Protein AF-A0A355R8K7-F1 (afdb_monomer_lite)

pLDDT: mean 94.31, std 5.72, range [49.53, 98.56]

Radius of gyration: 17.56 Å; chains: 1; bounding box: 45×36×46 Å

Structure (mmCIF, N/CA/C/O backbone):
data_AF-A0A355R8K7-F1
#
_entry.id   AF-A0A355R8K7-F1
#
loop_
_atom_site.group_PDB
_atom_site.id
_atom_site.type_symbol
_atom_site.label_atom_id
_atom_site.label_alt_id
_atom_site.label_comp_id
_atom_site.label_asym_id
_atom_site.label_entity_id
_atom_site.label_seq_id
_atom_site.pdbx_PDB_ins_code
_atom_site.Cartn_x
_atom_site.Cartn_y
_atom_site.Cartn_z
_atom_site.occupancy
_atom_site.B_iso_or_equiv
_atom_site.auth_seq_id
_atom_site.auth_comp_id
_atom_site.auth_asym_id
_atom_site.auth_atom_id
_atom_site.pdbx_PDB_model_num
ATOM 1 N N . MET A 1 1 ? -23.473 8.815 18.530 1.00 49.53 1 MET A N 1
ATOM 2 C CA . MET A 1 1 ? -22.597 9.861 17.953 1.00 49.53 1 MET A CA 1
ATOM 3 C C . MET A 1 1 ? -21.205 9.273 17.853 1.00 49.53 1 MET A C 1
ATOM 5 O O . MET A 1 1 ? -20.690 8.882 18.892 1.00 49.53 1 MET A O 1
ATOM 9 N N . ARG A 1 2 ? -20.628 9.150 16.650 1.00 66.12 2 ARG A N 1
ATOM 10 C CA . ARG A 1 2 ? -19.210 8.775 16.538 1.00 66.12 2 ARG A CA 1
ATOM 11 C C . ARG A 1 2 ? -18.378 9.900 17.158 1.00 66.12 2 ARG A C 1
ATOM 13 O O . ARG A 1 2 ? -18.618 11.068 16.851 1.00 66.12 2 ARG A O 1
ATOM 20 N N . GLN A 1 3 ? -17.501 9.550 18.090 1.00 83.56 3 GLN A N 1
ATOM 21 C CA . GLN A 1 3 ? -16.671 10.506 18.817 1.00 83.56 3 GLN A CA 1
ATOM 22 C C . GLN A 1 3 ? -15.406 10.822 18.011 1.00 83.56 3 GLN A C 1
ATOM 24 O O . GLN A 1 3 ? -14.996 10.040 17.149 1.00 83.56 3 GLN A O 1
ATOM 29 N N . ALA A 1 4 ? -14.834 11.999 18.259 1.00 91.31 4 ALA A N 1
ATOM 30 C CA . ALA A 1 4 ? -13.533 12.363 17.714 1.00 91.31 4 ALA A CA 1
ATOM 31 C C . ALA A 1 4 ? -12.432 11.546 18.400 1.00 91.31 4 ALA A C 1
ATOM 33 O O . ALA A 1 4 ? -12.562 11.194 19.575 1.00 91.31 4 ALA A O 1
ATOM 34 N N . LEU A 1 5 ? -11.347 11.278 17.680 1.00 94.06 5 LEU A N 1
ATOM 35 C CA . LEU A 1 5 ? -10.244 10.475 18.183 1.00 94.06 5 LEU A CA 1
ATOM 36 C C . LEU A 1 5 ? -9.520 11.193 19.334 1.00 94.06 5 LEU A C 1
ATOM 38 O O . LEU A 1 5 ? -9.109 12.359 19.218 1.00 94.06 5 LEU A O 1
ATOM 42 N N . ASP A 1 6 ? -9.332 10.483 20.452 1.00 95.56 6 ASP A N 1
ATOM 43 C CA . ASP A 1 6 ? -8.626 11.017 21.617 1.00 95.56 6 ASP A CA 1
ATOM 44 C C . ASP A 1 6 ? -7.227 11.528 21.237 1.00 95.56 6 ASP A C 1
ATOM 46 O O . ASP A 1 6 ? -6.569 11.024 20.326 1.00 95.56 6 ASP A O 1
ATOM 50 N N . LYS A 1 7 ? -6.743 12.558 21.937 1.00 94.75 7 LYS A N 1
ATOM 51 C CA . LYS A 1 7 ? -5.448 13.182 21.634 1.00 94.75 7 LYS A CA 1
ATOM 52 C C . LYS A 1 7 ? -4.284 12.185 21.710 1.00 94.75 7 LYS A C 1
ATOM 54 O O . LYS A 1 7 ? -3.359 12.284 20.903 1.00 94.75 7 LYS A O 1
ATOM 59 N N . LYS A 1 8 ? -4.308 11.243 22.657 1.00 96.38 8 LYS A N 1
ATOM 60 C CA . LYS A 1 8 ? -3.266 10.219 22.796 1.00 96.38 8 LYS A CA 1
ATOM 61 C C . LYS A 1 8 ? -3.296 9.252 21.613 1.00 96.38 8 LYS A C 1
ATOM 63 O O . LYS A 1 8 ? -2.243 8.968 21.046 1.00 96.38 8 LYS A O 1
ATOM 68 N N . LEU A 1 9 ? -4.490 8.817 21.210 1.00 96.94 9 LEU A N 1
ATOM 69 C CA . LEU A 1 9 ? -4.678 7.929 20.062 1.00 96.94 9 LEU A CA 1
ATOM 70 C C . LEU A 1 9 ? -4.325 8.620 18.741 1.00 96.94 9 LEU A C 1
ATOM 72 O O . LEU A 1 9 ? -3.662 8.023 17.902 1.00 96.94 9 LEU A O 1
ATOM 76 N N . ARG A 1 10 ? -4.635 9.915 18.590 1.00 96.69 10 ARG A N 1
ATOM 77 C CA . ARG A 1 10 ? -4.164 10.723 17.452 1.00 96.69 10 ARG A CA 1
ATOM 78 C C . ARG A 1 10 ? -2.645 10.748 17.356 1.00 96.69 10 ARG A C 1
ATOM 80 O O . ARG A 1 10 ? -2.109 10.566 16.269 1.00 96.69 10 ARG A O 1
ATOM 87 N N . LYS A 1 11 ? -1.939 10.913 18.483 1.00 97.12 11 LYS A N 1
ATOM 88 C CA . LYS A 1 11 ? -0.469 10.891 18.478 1.00 97.12 11 LYS A CA 1
ATOM 89 C C . LYS A 1 11 ? 0.092 9.511 18.123 1.00 97.12 11 LYS A C 1
ATOM 91 O O . LYS A 1 11 ? 1.098 9.421 17.423 1.00 97.12 11 LYS A O 1
ATOM 96 N N . GLN A 1 12 ? -0.546 8.440 18.594 1.00 98.12 12 GLN A N 1
ATOM 97 C CA . GLN A 1 12 ? -0.183 7.077 18.205 1.00 98.12 12 GLN A CA 1
ATOM 98 C C . GLN A 1 12 ? -0.399 6.854 16.705 1.00 98.12 12 GLN A C 1
ATOM 100 O O . GLN A 1 12 ? 0.495 6.332 16.038 1.00 98.12 12 GLN A O 1
ATOM 105 N N . LEU A 1 13 ? -1.545 7.283 16.176 1.00 97.75 13 LEU A N 1
ATOM 106 C CA . LEU A 1 13 ? -1.880 7.185 14.761 1.00 97.75 13 LEU A CA 1
ATOM 107 C C . LEU A 1 13 ? -0.880 7.960 13.895 1.00 97.75 13 LEU A C 1
ATOM 109 O O . LEU A 1 13 ? -0.368 7.397 12.937 1.00 97.75 13 LEU A O 1
ATOM 113 N N . GLU A 1 14 ? -0.534 9.194 14.269 1.00 98.06 14 GLU A N 1
ATOM 114 C CA . GLU A 1 14 ? 0.486 10.008 13.591 1.00 98.06 14 GLU A CA 1
ATOM 115 C C . GLU A 1 14 ? 1.819 9.261 13.473 1.00 98.06 14 GLU A C 1
ATOM 117 O O . GLU A 1 14 ? 2.312 9.031 12.370 1.00 98.06 14 GLU A O 1
ATOM 122 N N . ASN A 1 15 ? 2.369 8.812 14.605 1.00 98.00 15 ASN A N 1
ATOM 123 C CA . ASN A 1 15 ? 3.642 8.093 14.624 1.00 98.00 15 ASN A CA 1
ATOM 124 C C . ASN A 1 15 ? 3.579 6.793 13.801 1.00 98.00 15 ASN A C 1
ATOM 126 O O . ASN A 1 15 ? 4.556 6.414 13.158 1.00 98.00 15 ASN A O 1
ATOM 130 N N . THR A 1 16 ? 2.433 6.107 13.832 1.00 98.31 16 THR A N 1
ATOM 131 C CA . THR A 1 16 ? 2.216 4.854 13.098 1.00 98.31 16 THR A CA 1
ATOM 132 C C . THR A 1 16 ? 2.173 5.097 11.594 1.00 98.31 16 THR A C 1
ATOM 134 O O . THR A 1 16 ? 2.841 4.383 10.855 1.00 98.31 16 THR A O 1
ATOM 137 N N . VAL A 1 17 ? 1.437 6.115 11.138 1.00 98.06 17 VAL A N 1
ATOM 138 C CA . VAL A 1 17 ? 1.302 6.453 9.713 1.00 98.06 17 VAL A CA 1
ATOM 139 C C . VAL A 1 17 ? 2.633 6.925 9.128 1.00 98.06 17 VAL A C 1
ATOM 141 O O . VAL A 1 17 ? 3.001 6.467 8.050 1.00 98.06 17 VAL A O 1
ATOM 144 N N . ILE A 1 18 ? 3.385 7.767 9.846 1.00 98.06 18 ILE A N 1
ATOM 145 C CA . ILE A 1 18 ? 4.717 8.217 9.405 1.00 98.06 18 ILE A CA 1
ATOM 146 C C . ILE A 1 18 ? 5.652 7.015 9.237 1.00 98.06 18 ILE A C 1
ATOM 148 O O . ILE A 1 18 ? 6.256 6.834 8.182 1.00 98.06 18 ILE A O 1
ATOM 152 N N . LYS A 1 19 ? 5.713 6.135 10.243 1.00 98.25 19 LYS A N 1
ATOM 153 C CA . LYS A 1 19 ? 6.558 4.939 10.181 1.00 98.25 19 LYS A CA 1
ATOM 154 C C . LYS A 1 19 ? 6.120 3.965 9.082 1.00 98.25 19 LYS A C 1
ATOM 156 O O . LYS A 1 19 ? 6.957 3.373 8.408 1.00 98.25 19 LYS A O 1
ATOM 161 N N . ALA A 1 20 ? 4.814 3.793 8.895 1.00 98.19 20 ALA A N 1
ATOM 162 C CA . ALA A 1 20 ? 4.277 2.955 7.834 1.00 98.19 20 ALA A CA 1
ATOM 163 C C . ALA A 1 20 ? 4.638 3.487 6.446 1.00 98.19 20 ALA A C 1
ATOM 165 O O . ALA A 1 20 ? 4.971 2.696 5.568 1.00 98.19 20 ALA A O 1
ATOM 166 N N . ARG A 1 21 ? 4.621 4.813 6.257 1.00 98.31 21 ARG A N 1
ATOM 167 C CA . ARG A 1 21 ? 5.051 5.448 5.010 1.00 98.31 21 ARG A CA 1
ATOM 168 C C . ARG A 1 21 ? 6.509 5.135 4.697 1.00 98.31 21 ARG A C 1
ATOM 170 O O . ARG A 1 21 ? 6.782 4.686 3.591 1.00 98.31 21 ARG A O 1
ATOM 177 N N . GLU A 1 22 ? 7.413 5.287 5.663 1.00 98.06 22 GLU A N 1
ATOM 178 C CA . GLU A 1 22 ? 8.836 4.957 5.483 1.00 98.06 22 GLU A CA 1
ATOM 179 C C . GLU A 1 22 ? 9.034 3.493 5.050 1.00 98.06 22 GLU A C 1
ATOM 181 O O . GLU A 1 22 ? 9.737 3.216 4.078 1.00 98.06 22 GLU A O 1
ATOM 186 N N . ILE A 1 23 ? 8.370 2.551 5.731 1.00 98.44 23 ILE A N 1
ATOM 187 C CA . ILE A 1 23 ? 8.453 1.115 5.413 1.00 98.44 23 ILE A CA 1
ATOM 188 C C . ILE A 1 23 ? 7.856 0.821 4.033 1.00 98.44 23 ILE A C 1
ATOM 190 O O . ILE A 1 23 ? 8.446 0.085 3.242 1.00 98.44 23 ILE A O 1
ATOM 194 N N . ALA A 1 24 ? 6.690 1.388 3.724 1.00 98.25 24 ALA A N 1
ATOM 195 C CA . ALA A 1 24 ? 6.000 1.150 2.464 1.00 98.25 24 ALA A CA 1
ATOM 196 C C . ALA A 1 24 ? 6.761 1.748 1.269 1.00 98.25 24 ALA A C 1
ATOM 198 O O . ALA A 1 24 ? 6.863 1.093 0.232 1.00 98.25 24 ALA A O 1
ATOM 199 N N . GLU A 1 25 ? 7.339 2.946 1.408 1.00 98.38 25 GLU A N 1
ATOM 200 C CA . GLU A 1 25 ? 8.192 3.564 0.384 1.00 98.38 25 GLU A CA 1
ATOM 201 C C . GLU A 1 25 ? 9.480 2.756 0.178 1.00 98.38 25 GLU A C 1
ATOM 203 O O . GLU A 1 25 ? 9.864 2.496 -0.963 1.00 98.38 25 GLU A O 1
ATOM 208 N N . GLN A 1 26 ? 10.103 2.258 1.250 1.00 98.56 26 GLN A N 1
ATOM 209 C CA . GLN A 1 26 ? 11.257 1.363 1.132 1.00 98.56 26 GLN A CA 1
ATOM 210 C C . GLN A 1 26 ? 10.894 0.061 0.397 1.00 98.56 26 GLN A C 1
ATOM 212 O O . GLN A 1 26 ? 11.580 -0.342 -0.546 1.00 98.56 26 GLN A O 1
ATOM 217 N N . ALA A 1 27 ? 9.786 -0.579 0.779 1.00 98.25 27 ALA A N 1
ATOM 218 C CA . ALA A 1 27 ? 9.310 -1.809 0.153 1.00 98.25 27 ALA A CA 1
ATOM 219 C C . ALA A 1 27 ? 8.971 -1.609 -1.332 1.00 98.25 27 ALA A C 1
ATOM 221 O O . ALA A 1 27 ? 9.286 -2.461 -2.170 1.00 98.25 27 ALA A O 1
ATOM 222 N N . ALA A 1 28 ? 8.345 -0.478 -1.666 1.00 98.50 28 ALA A N 1
ATOM 223 C CA . ALA A 1 28 ? 8.030 -0.101 -3.034 1.00 98.50 28 ALA A CA 1
ATOM 224 C C . ALA A 1 28 ? 9.305 0.118 -3.857 1.00 98.50 28 ALA A C 1
ATOM 226 O O . ALA A 1 28 ? 9.427 -0.441 -4.949 1.00 98.50 28 ALA A O 1
ATOM 227 N N . ALA A 1 29 ? 10.284 0.857 -3.330 1.00 98.56 29 ALA A N 1
ATOM 228 C CA . ALA A 1 29 ? 11.557 1.096 -4.004 1.00 98.56 29 ALA A CA 1
ATOM 229 C C . ALA A 1 29 ? 12.288 -0.218 -4.325 1.00 98.56 29 ALA A C 1
ATOM 231 O O . ALA A 1 29 ? 12.714 -0.431 -5.463 1.00 98.56 29 ALA A O 1
ATOM 232 N N . GLU A 1 30 ? 12.371 -1.135 -3.359 1.00 98.50 30 GLU A N 1
ATOM 233 C CA . GLU A 1 30 ? 12.982 -2.456 -3.543 1.00 98.50 30 GLU A CA 1
ATOM 234 C C . GLU A 1 30 ? 12.243 -3.301 -4.589 1.00 98.50 30 GLU A C 1
ATOM 236 O O . GLU A 1 30 ? 12.869 -3.927 -5.451 1.00 98.50 30 GLU A O 1
ATOM 241 N N . ALA A 1 31 ? 10.907 -3.306 -4.557 1.00 98.19 31 ALA A N 1
ATOM 242 C CA . ALA A 1 31 ? 10.101 -4.056 -5.514 1.00 98.19 31 ALA A CA 1
ATOM 243 C C . ALA A 1 31 ? 10.232 -3.501 -6.945 1.00 98.19 31 ALA A C 1
ATOM 245 O O . ALA A 1 31 ? 10.370 -4.271 -7.900 1.00 98.19 31 ALA A O 1
ATOM 246 N N . LEU A 1 32 ? 10.252 -2.173 -7.105 1.00 98.44 32 LEU A N 1
ATOM 247 C CA . LEU A 1 32 ? 10.453 -1.509 -8.396 1.00 98.44 32 LEU A CA 1
ATOM 248 C C . LEU A 1 32 ? 11.874 -1.728 -8.940 1.00 98.44 32 LEU A C 1
ATOM 250 O O . LEU A 1 32 ? 12.041 -1.931 -10.147 1.00 98.44 32 LEU A O 1
ATOM 254 N N . ALA A 1 33 ? 12.883 -1.743 -8.065 1.00 98.12 33 ALA A N 1
ATOM 255 C CA . ALA A 1 33 ? 14.260 -2.069 -8.425 1.00 98.12 33 ALA A CA 1
ATOM 256 C C . ALA A 1 33 ? 14.392 -3.524 -8.904 1.00 98.12 33 ALA A C 1
ATOM 258 O O . ALA A 1 33 ? 14.992 -3.773 -9.948 1.00 98.12 33 ALA A O 1
ATOM 259 N N . ARG A 1 34 ? 13.754 -4.482 -8.216 1.00 97.56 34 ARG A N 1
ATOM 260 C CA . ARG A 1 34 ? 13.713 -5.899 -8.631 1.00 97.56 34 ARG A CA 1
ATOM 261 C C . ARG A 1 34 ? 13.044 -6.104 -9.992 1.00 97.56 34 ARG A C 1
ATOM 263 O O . ARG A 1 34 ? 13.366 -7.046 -10.703 1.00 97.56 34 ARG A O 1
ATOM 270 N N . LEU A 1 35 ? 12.118 -5.227 -10.371 1.00 98.06 35 LEU A N 1
ATOM 271 C CA . LEU A 1 35 ? 11.480 -5.231 -11.690 1.00 98.06 35 LEU A CA 1
ATOM 272 C C . LEU A 1 35 ? 12.257 -4.408 -12.735 1.00 98.06 35 LEU A C 1
ATOM 274 O O . LEU A 1 35 ? 11.773 -4.238 -13.856 1.00 98.06 35 LEU A O 1
ATOM 278 N N . SER A 1 36 ? 13.443 -3.880 -12.404 1.00 98.06 36 SER A N 1
ATOM 279 C CA . SER A 1 36 ? 14.245 -3.001 -13.268 1.00 98.06 36 SER A CA 1
ATOM 280 C C . SER A 1 36 ? 13.440 -1.828 -13.842 1.00 98.06 36 SER A C 1
ATOM 282 O O . SER A 1 36 ? 13.622 -1.433 -15.000 1.00 98.06 36 SER A O 1
ATOM 284 N N . VAL A 1 37 ? 12.490 -1.287 -13.070 1.00 98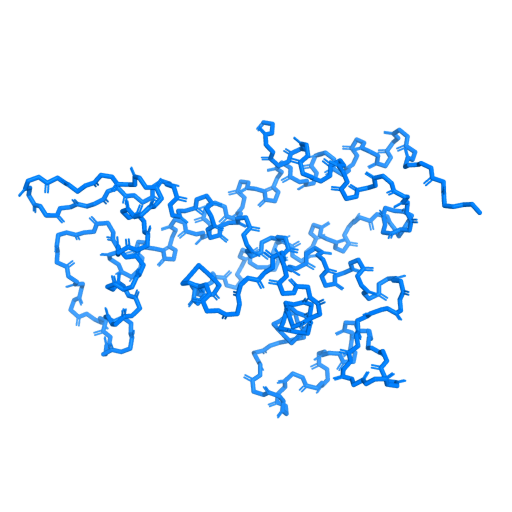.25 37 VAL A N 1
ATOM 285 C CA . VAL A 1 37 ? 11.577 -0.234 -13.546 1.00 98.25 37 VAL A CA 1
ATOM 286 C C . VAL A 1 37 ? 12.346 1.043 -13.860 1.00 98.25 37 VAL A C 1
ATOM 288 O O . VAL A 1 37 ? 12.056 1.661 -14.881 1.00 98.25 37 VAL A O 1
ATOM 291 N N . GLY A 1 38 ? 13.357 1.390 -13.059 1.00 97.62 38 GLY A N 1
ATOM 292 C CA . GLY A 1 38 ? 14.211 2.559 -13.296 1.00 97.62 38 GLY A CA 1
ATOM 293 C C . GLY A 1 38 ? 15.297 2.351 -14.359 1.00 97.62 38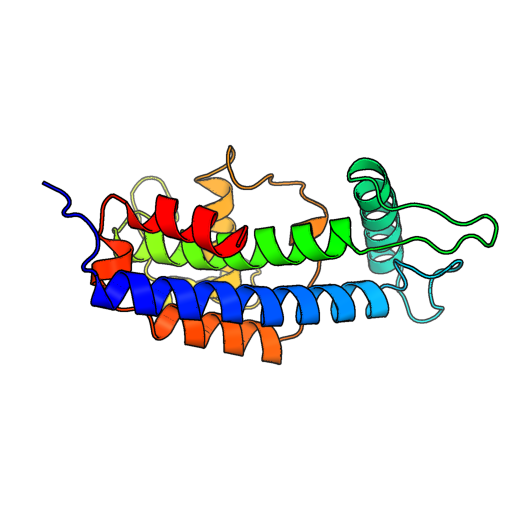 GLY A C 1
ATOM 294 O O . GLY A 1 38 ? 15.773 3.311 -14.965 1.00 97.62 38 GLY A O 1
ATOM 295 N N . ASP A 1 39 ? 15.654 1.104 -14.666 1.00 98.00 39 ASP A N 1
ATOM 296 C CA . ASP A 1 39 ? 16.777 0.796 -15.558 1.00 98.00 39 ASP A CA 1
ATOM 297 C C . ASP A 1 39 ? 16.457 1.064 -17.033 1.00 98.00 39 ASP A C 1
ATOM 299 O O . ASP A 1 39 ? 15.302 1.038 -17.464 1.00 98.00 39 ASP A O 1
ATOM 303 N N . ALA A 1 40 ? 17.486 1.290 -17.852 1.00 96.81 40 ALA A N 1
ATOM 304 C CA . ALA A 1 40 ? 17.307 1.482 -19.292 1.00 96.81 40 ALA A CA 1
ATOM 305 C C . ALA A 1 40 ? 16.760 0.218 -19.982 1.00 96.81 40 ALA A C 1
ATOM 307 O O . ALA A 1 40 ? 15.836 0.297 -20.797 1.00 96.81 40 ALA A O 1
ATOM 308 N N . SER A 1 41 ? 17.282 -0.949 -19.608 1.00 95.81 41 SER A N 1
ATOM 309 C CA . SER A 1 41 ? 16.858 -2.264 -20.089 1.00 95.81 41 SER A CA 1
ATOM 310 C C . SER A 1 41 ? 16.173 -3.066 -18.981 1.00 95.81 41 SER A C 1
ATOM 312 O O . SER A 1 41 ? 16.385 -2.838 -17.795 1.00 95.81 41 SER A O 1
ATOM 314 N N . ALA A 1 42 ? 15.313 -4.006 -19.372 1.00 96.12 42 ALA A N 1
ATOM 315 C CA . ALA A 1 42 ? 14.776 -4.990 -18.439 1.00 96.12 42 ALA A CA 1
ATOM 316 C C . ALA A 1 42 ? 15.870 -6.003 -18.071 1.00 96.12 42 ALA A C 1
ATOM 318 O O . ALA A 1 42 ? 16.626 -6.426 -18.951 1.00 96.12 42 ALA A O 1
ATOM 319 N N . ALA A 1 43 ? 15.925 -6.430 -16.808 1.00 96.75 43 ALA A N 1
ATOM 320 C CA . ALA A 1 43 ? 16.842 -7.487 -16.408 1.00 96.75 43 ALA A CA 1
ATOM 321 C C . ALA A 1 43 ? 16.544 -8.816 -17.131 1.00 96.75 43 ALA A C 1
ATOM 323 O O . ALA A 1 43 ? 15.406 -9.126 -17.510 1.00 96.75 43 ALA A O 1
ATOM 324 N N . SER A 1 44 ? 17.592 -9.614 -17.340 1.00 97.12 44 SER A N 1
ATOM 325 C CA . SER A 1 44 ? 17.517 -10.884 -18.074 1.00 97.12 44 SER A CA 1
ATOM 326 C C . SER A 1 44 ? 16.689 -11.945 -17.347 1.00 97.12 44 SER A C 1
ATOM 328 O O . SER A 1 44 ? 16.011 -12.725 -18.010 1.00 97.12 44 SER A O 1
ATOM 330 N N . TYR A 1 45 ? 16.698 -11.929 -16.011 1.00 96.38 45 TYR A N 1
ATOM 331 C CA . TYR A 1 45 ? 15.980 -12.882 -15.162 1.00 96.38 45 TYR A CA 1
ATOM 332 C C . TYR A 1 45 ? 14.465 -12.657 -15.101 1.00 96.38 45 TYR A C 1
ATOM 334 O O . TYR A 1 45 ? 13.762 -13.520 -14.586 1.00 96.38 45 TYR A O 1
ATOM 342 N N . LEU A 1 46 ? 13.959 -11.518 -15.589 1.00 97.75 46 LEU A N 1
ATOM 343 C CA . LEU A 1 46 ? 12.520 -11.267 -15.591 1.00 97.75 46 LEU A CA 1
ATOM 344 C C . LEU A 1 46 ? 11.821 -12.217 -16.566 1.00 97.75 46 LEU A C 1
ATOM 346 O O . LEU A 1 46 ? 12.319 -12.451 -17.669 1.00 97.75 46 LEU A O 1
ATOM 350 N N . ASP A 1 47 ? 10.658 -12.736 -16.196 1.00 97.50 47 ASP A N 1
ATOM 351 C CA . ASP A 1 47 ? 9.796 -13.493 -17.108 1.00 97.50 47 ASP A CA 1
ATOM 352 C C . ASP A 1 47 ? 8.949 -12.559 -18.007 1.00 97.50 47 ASP A C 1
ATOM 354 O O . ASP A 1 47 ? 9.161 -11.341 -18.066 1.00 97.50 47 ASP A O 1
ATOM 358 N N . ALA A 1 48 ? 8.035 -13.126 -18.800 1.00 97.38 48 ALA A N 1
ATOM 359 C CA . ALA A 1 48 ? 7.186 -12.350 -19.705 1.00 97.38 48 ALA A CA 1
ATOM 360 C C . ALA A 1 48 ? 6.193 -11.442 -18.956 1.00 97.38 48 ALA A C 1
ATOM 362 O O . ALA A 1 48 ? 6.026 -10.278 -19.338 1.00 97.38 48 ALA A O 1
ATOM 363 N N . ASP A 1 49 ? 5.597 -11.933 -17.870 1.00 96.38 49 ASP A N 1
ATOM 364 C CA . ASP A 1 49 ? 4.584 -11.216 -17.094 1.00 96.38 49 ASP A CA 1
ATOM 365 C C . ASP A 1 49 ? 5.212 -10.078 -16.289 1.00 96.38 49 ASP A C 1
ATOM 367 O O . ASP A 1 49 ? 4.717 -8.948 -16.291 1.00 96.38 49 ASP A O 1
ATOM 371 N N . GLN A 1 50 ? 6.377 -10.321 -15.691 1.00 97.62 50 GLN A N 1
ATOM 372 C CA . GLN A 1 50 ? 7.184 -9.312 -15.014 1.00 97.62 50 GLN A CA 1
ATOM 373 C C . GLN A 1 50 ? 7.652 -8.221 -15.983 1.00 97.62 50 GLN A C 1
ATOM 375 O O . GLN A 1 50 ? 7.619 -7.036 -15.642 1.00 97.62 50 GLN A O 1
ATOM 380 N N . ARG A 1 51 ? 8.038 -8.574 -17.219 1.00 98.06 51 ARG A N 1
ATOM 381 C CA . ARG A 1 51 ? 8.363 -7.580 -18.261 1.00 98.06 51 ARG A CA 1
ATOM 382 C C . ARG A 1 51 ? 7.142 -6.757 -18.669 1.00 98.06 51 ARG A C 1
ATOM 384 O O . ARG A 1 51 ? 7.263 -5.541 -18.847 1.00 98.06 51 ARG A O 1
ATOM 391 N N . ALA A 1 52 ? 5.975 -7.384 -18.800 1.00 97.50 52 ALA A N 1
ATOM 392 C CA . ALA A 1 52 ? 4.729 -6.683 -19.095 1.00 97.50 52 ALA A CA 1
ATOM 393 C C . ALA A 1 52 ? 4.345 -5.721 -17.957 1.00 97.50 52 ALA A C 1
ATOM 395 O O . ALA A 1 52 ? 4.048 -4.550 -18.214 1.00 97.50 52 ALA A O 1
ATOM 396 N N . LEU A 1 53 ? 4.429 -6.173 -16.700 1.00 97.38 53 LEU A N 1
ATOM 397 C CA . LEU A 1 53 ? 4.209 -5.350 -15.510 1.00 97.38 53 LEU A CA 1
ATOM 398 C C . LEU A 1 53 ? 5.186 -4.172 -15.461 1.00 97.38 53 LEU A C 1
ATOM 400 O O . LEU A 1 53 ? 4.750 -3.030 -15.346 1.00 97.38 53 LEU A O 1
ATOM 404 N N . ARG A 1 54 ? 6.488 -4.415 -15.648 1.00 98.00 54 ARG A N 1
ATOM 405 C CA . ARG A 1 54 ? 7.511 -3.362 -15.730 1.00 98.00 54 ARG A CA 1
ATOM 406 C C . ARG A 1 54 ? 7.143 -2.287 -16.753 1.00 98.00 54 ARG A C 1
ATOM 408 O O . ARG A 1 54 ? 7.272 -1.098 -16.472 1.00 98.00 54 ARG A O 1
ATOM 415 N N . ASN A 1 55 ? 6.699 -2.677 -17.947 1.00 97.50 55 ASN A N 1
ATOM 416 C CA . ASN A 1 55 ? 6.347 -1.719 -18.996 1.00 97.50 55 ASN A CA 1
ATOM 417 C C . ASN A 1 55 ? 5.124 -0.872 -18.617 1.00 97.50 55 ASN A C 1
ATOM 419 O O . ASN A 1 55 ? 5.150 0.344 -18.832 1.00 97.50 55 ASN A O 1
ATOM 423 N N . ARG A 1 56 ? 4.098 -1.487 -18.008 1.00 97.62 56 ARG A N 1
ATOM 424 C CA . ARG A 1 56 ? 2.935 -0.768 -17.461 1.00 97.62 56 ARG A CA 1
ATOM 425 C C . ARG A 1 56 ? 3.349 0.202 -16.356 1.00 97.62 56 ARG A C 1
ATOM 427 O O . ARG A 1 56 ? 3.002 1.374 -16.437 1.00 97.62 56 ARG A O 1
ATOM 434 N N . LEU A 1 57 ? 4.166 -0.245 -15.403 1.00 98.12 57 LEU A N 1
ATOM 435 C CA . LEU A 1 57 ? 4.701 0.577 -14.312 1.00 98.12 57 LEU A CA 1
ATOM 436 C C . LEU A 1 57 ? 5.501 1.771 -14.830 1.00 98.12 57 LEU A C 1
ATOM 438 O O . LEU A 1 57 ? 5.287 2.897 -14.397 1.00 98.12 57 LEU A O 1
ATOM 442 N N . ARG A 1 58 ? 6.377 1.565 -15.819 1.00 98.06 58 ARG A N 1
ATOM 443 C CA . ARG A 1 58 ? 7.128 2.667 -16.430 1.00 98.06 58 ARG A CA 1
ATOM 444 C C . ARG A 1 58 ? 6.213 3.678 -17.107 1.00 98.06 58 ARG A C 1
ATOM 446 O O . ARG A 1 58 ? 6.463 4.875 -17.007 1.00 98.06 58 ARG A O 1
ATOM 453 N N . ALA A 1 59 ? 5.205 3.211 -17.844 1.00 97.38 59 ALA A N 1
ATOM 454 C CA . ALA A 1 59 ? 4.220 4.092 -18.465 1.00 97.38 59 ALA A CA 1
ATOM 455 C C . ALA A 1 59 ? 3.447 4.896 -17.417 1.00 97.38 59 ALA A C 1
ATOM 457 O O . ALA A 1 59 ? 3.327 6.109 -17.571 1.00 97.38 59 ALA A O 1
ATOM 458 N N . HIS A 1 60 ? 3.026 4.235 -16.342 1.00 97.38 60 HIS A N 1
ATOM 459 C CA . HIS A 1 60 ? 2.314 4.844 -15.227 1.00 97.38 60 HIS A CA 1
ATOM 460 C C . HIS A 1 60 ? 3.160 5.883 -14.485 1.00 97.38 60 HIS A C 1
ATOM 462 O O . HIS A 1 60 ? 2.748 7.029 -14.362 1.00 97.38 60 HIS A O 1
ATOM 468 N N . GLY A 1 61 ? 4.405 5.556 -14.126 1.00 97.56 61 GLY A N 1
ATOM 469 C CA . GLY A 1 61 ? 5.332 6.511 -13.506 1.00 97.56 61 GLY A CA 1
ATOM 470 C C . GLY A 1 61 ? 5.501 7.787 -14.336 1.00 97.56 61 GLY A C 1
ATOM 471 O O . GLY A 1 61 ? 5.427 8.892 -13.805 1.00 97.56 61 GLY A O 1
ATOM 472 N N . ARG A 1 62 ? 5.601 7.673 -15.670 1.00 97.31 62 ARG A N 1
ATOM 473 C CA . ARG A 1 62 ? 5.649 8.858 -16.551 1.00 97.31 62 ARG A CA 1
ATOM 474 C C . ARG A 1 62 ? 4.355 9.670 -16.545 1.00 97.31 62 ARG A C 1
ATOM 476 O O . ARG A 1 62 ? 4.423 10.886 -16.673 1.00 97.31 62 ARG A O 1
ATOM 483 N N . GLN A 1 63 ? 3.196 9.028 -16.405 1.00 96.62 63 GLN A N 1
ATOM 484 C CA . GLN A 1 63 ? 1.916 9.732 -16.251 1.00 96.62 63 GLN A CA 1
ATOM 485 C C . GLN A 1 63 ? 1.842 10.484 -14.917 1.00 96.62 63 GLN A C 1
ATOM 487 O O . GLN A 1 63 ? 1.280 11.574 -14.869 1.00 96.62 63 GLN A O 1
ATOM 492 N N . LEU A 1 64 ? 2.457 9.944 -13.860 1.00 96.19 64 LEU A N 1
ATOM 493 C CA . LEU A 1 64 ? 2.587 10.617 -12.563 1.00 96.19 64 LEU A CA 1
ATOM 494 C C . LEU A 1 64 ? 3.600 11.772 -12.593 1.00 96.19 64 LEU A C 1
ATOM 496 O O . LEU A 1 64 ? 3.524 12.685 -11.765 1.00 96.19 64 LEU A O 1
ATOM 500 N N . GLY A 1 65 ? 4.530 11.746 -13.551 1.00 97.62 65 GLY A N 1
ATOM 501 C CA . GLY A 1 65 ? 5.544 12.774 -13.778 1.00 97.62 65 GLY A CA 1
ATOM 502 C C . GLY A 1 65 ? 6.984 12.332 -13.513 1.00 97.62 65 GLY A C 1
ATOM 503 O O . GLY A 1 65 ? 7.850 13.197 -13.426 1.00 97.62 65 GLY A O 1
ATOM 504 N N . ASP A 1 66 ? 7.253 11.030 -13.369 1.00 97.94 66 ASP A N 1
ATOM 505 C CA . ASP A 1 66 ? 8.623 10.509 -13.336 1.00 97.94 66 ASP A CA 1
ATOM 506 C C . ASP A 1 66 ? 9.309 10.734 -14.692 1.00 97.94 66 ASP A C 1
ATOM 508 O O . ASP A 1 66 ? 8.781 10.365 -15.752 1.00 97.94 66 ASP A O 1
ATOM 512 N N . LEU A 1 67 ? 10.504 11.326 -14.675 1.00 97.50 67 LEU A N 1
ATOM 513 C CA . LEU A 1 67 ? 11.218 11.683 -15.897 1.00 97.50 67 LEU A CA 1
ATOM 514 C C . LEU A 1 67 ? 11.979 10.493 -16.483 1.00 97.50 67 LEU A C 1
ATOM 516 O O . LEU A 1 67 ? 12.509 9.636 -15.776 1.00 97.50 67 LEU A O 1
ATOM 520 N N . ARG A 1 68 ? 12.063 10.452 -17.817 1.00 96.81 68 ARG A N 1
ATOM 521 C CA . ARG A 1 68 ? 12.909 9.503 -18.546 1.00 96.81 68 ARG A CA 1
ATOM 522 C C . ARG A 1 68 ? 14.114 10.230 -19.130 1.00 96.81 68 ARG A C 1
ATOM 524 O O . ARG A 1 68 ? 13.965 11.118 -19.966 1.00 96.81 68 ARG A O 1
ATOM 531 N N . SER A 1 69 ? 15.295 9.786 -18.732 1.00 95.44 69 SER A N 1
ATOM 532 C CA . SER A 1 69 ? 16.586 10.284 -19.191 1.00 95.44 69 SER A CA 1
ATOM 533 C C . SER A 1 69 ? 16.881 9.867 -20.636 1.00 95.44 69 SER A C 1
ATOM 535 O O . SER A 1 69 ? 16.368 8.861 -21.138 1.00 95.44 69 SER A O 1
ATOM 537 N N . SER A 1 70 ? 17.783 10.595 -21.301 1.00 94.56 70 SER A N 1
ATOM 538 C CA . SER A 1 70 ? 18.233 10.292 -22.670 1.00 94.56 70 SER A CA 1
ATOM 539 C C . SER A 1 70 ? 18.930 8.931 -22.796 1.00 94.56 70 SER A C 1
ATOM 541 O O . SER A 1 70 ? 18.825 8.281 -23.833 1.00 94.56 70 SER A O 1
ATOM 543 N N . ASN A 1 71 ? 19.579 8.459 -21.727 1.00 94.06 71 ASN A N 1
ATOM 544 C CA . ASN A 1 71 ? 20.195 7.129 -21.647 1.00 94.06 71 ASN A CA 1
ATOM 545 C C . ASN A 1 71 ? 19.174 5.985 -21.445 1.00 94.06 71 ASN A C 1
ATOM 547 O O . ASN A 1 71 ? 19.558 4.824 -21.3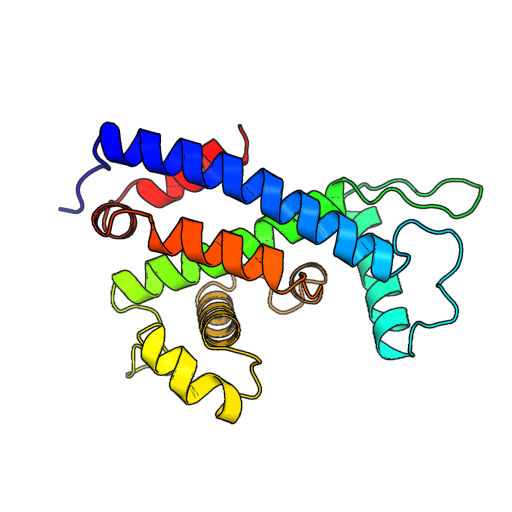36 1.00 94.06 71 ASN A O 1
ATOM 551 N N . GLY A 1 72 ? 17.875 6.296 -21.376 1.00 93.75 72 GLY A N 1
ATOM 552 C CA . GLY A 1 72 ? 16.796 5.323 -21.228 1.00 93.75 72 GLY A CA 1
ATOM 553 C C . GLY A 1 72 ? 16.403 4.990 -19.787 1.00 93.75 72 GLY A C 1
ATOM 554 O O . GLY A 1 72 ? 15.340 4.384 -19.609 1.00 93.75 72 GLY A O 1
ATOM 555 N N . GLN A 1 73 ? 17.179 5.405 -18.781 1.00 97.19 73 GLN A N 1
ATOM 556 C CA . GLN A 1 73 ? 16.787 5.285 -17.373 1.00 97.19 73 GLN A CA 1
ATOM 557 C C . GLN A 1 73 ? 15.552 6.141 -17.075 1.00 97.19 73 GLN A C 1
ATOM 559 O O . GLN A 1 73 ? 15.260 7.104 -17.786 1.00 97.19 73 GLN A O 1
ATOM 564 N N . GLN A 1 74 ? 14.799 5.758 -16.052 1.00 97.81 74 GLN A N 1
ATOM 565 C CA . GLN A 1 74 ? 13.600 6.461 -15.624 1.00 97.81 74 GLN A CA 1
ATOM 566 C C . GLN A 1 74 ? 13.639 6.665 -14.116 1.00 97.81 74 GLN A C 1
ATOM 568 O O . GLN A 1 74 ? 14.014 5.759 -13.375 1.00 97.81 74 GLN A O 1
ATOM 573 N N . GLU A 1 75 ? 13.219 7.840 -13.672 1.00 98.12 75 GLU A N 1
ATOM 574 C CA . GLU A 1 75 ? 12.888 8.060 -12.274 1.00 98.12 75 GLU A CA 1
ATOM 575 C C . GLU A 1 75 ? 11.728 7.144 -11.858 1.00 98.12 75 GLU A C 1
ATOM 577 O O . GLU A 1 75 ? 10.933 6.668 -12.677 1.00 98.12 75 GLU A O 1
ATOM 582 N N . THR A 1 76 ? 11.651 6.865 -10.564 1.00 98.00 76 THR A N 1
ATOM 583 C CA . THR A 1 76 ? 10.590 6.035 -9.983 1.00 98.00 76 THR A CA 1
ATOM 584 C C . THR A 1 76 ? 10.046 6.641 -8.700 1.00 98.00 76 THR A C 1
ATOM 586 O O . THR A 1 76 ? 9.382 5.943 -7.945 1.00 98.00 76 THR A O 1
ATOM 589 N N . GLY A 1 77 ? 10.376 7.900 -8.400 1.00 97.94 77 GLY A N 1
ATOM 590 C CA . GLY A 1 77 ? 10.055 8.518 -7.117 1.00 97.94 77 GLY A CA 1
ATOM 591 C C . GLY A 1 77 ? 8.550 8.637 -6.916 1.00 97.94 77 GLY A C 1
ATOM 592 O O . GLY A 1 77 ? 8.027 8.207 -5.892 1.00 97.94 77 GLY A O 1
ATOM 593 N N . ARG A 1 78 ? 7.833 9.142 -7.925 1.00 97.75 78 ARG A N 1
ATOM 594 C CA . ARG A 1 78 ? 6.380 9.326 -7.844 1.00 97.75 78 ARG A CA 1
ATOM 595 C C . ARG A 1 78 ? 5.646 7.998 -7.871 1.00 97.75 78 ARG A C 1
ATOM 597 O O . ARG A 1 78 ? 4.721 7.801 -7.088 1.00 97.75 78 ARG A O 1
ATOM 604 N N . LEU A 1 79 ? 6.089 7.080 -8.731 1.00 98.12 79 LEU A N 1
ATOM 605 C CA . LEU A 1 79 ? 5.573 5.717 -8.750 1.00 98.12 79 LEU A CA 1
ATOM 606 C C . LEU A 1 79 ? 5.787 5.007 -7.406 1.00 98.12 79 LEU A C 1
ATOM 608 O O . LEU A 1 79 ? 4.884 4.333 -6.928 1.00 98.12 79 LEU A O 1
ATOM 612 N N . CYS A 1 80 ? 6.955 5.168 -6.784 1.00 98.25 80 CYS A N 1
ATOM 613 C CA . CYS A 1 80 ? 7.261 4.602 -5.472 1.00 98.25 80 CYS A CA 1
ATOM 614 C C . CYS A 1 80 ? 6.288 5.114 -4.403 1.00 98.25 80 CYS A C 1
ATOM 616 O O . CYS A 1 80 ? 5.671 4.308 -3.707 1.00 98.25 80 CYS A O 1
ATOM 618 N N . SER A 1 81 ? 6.086 6.435 -4.327 1.00 96.94 81 SER A N 1
ATOM 619 C CA . SER A 1 81 ? 5.138 7.037 -3.383 1.00 96.94 81 SER A CA 1
ATOM 620 C C . SER A 1 81 ? 3.700 6.563 -3.605 1.00 96.94 81 SER A C 1
ATOM 622 O O . SER A 1 81 ? 2.981 6.336 -2.634 1.00 96.94 81 SER A O 1
ATOM 624 N N . GLU A 1 82 ? 3.267 6.386 -4.856 1.00 96.50 82 GLU A N 1
ATOM 625 C CA . GLU A 1 82 ? 1.924 5.876 -5.150 1.00 96.50 82 GLU A CA 1
ATOM 626 C C . GLU A 1 82 ? 1.775 4.392 -4.777 1.00 96.50 82 GLU A C 1
ATOM 628 O O . GLU A 1 82 ? 0.799 4.030 -4.124 1.00 96.50 82 GLU A O 1
ATOM 633 N N . VAL A 1 83 ? 2.759 3.542 -5.100 1.00 97.31 83 VAL A N 1
ATOM 634 C CA . VAL A 1 83 ? 2.780 2.130 -4.674 1.00 97.31 83 VAL A CA 1
ATOM 635 C C . VAL A 1 83 ? 2.695 2.041 -3.151 1.00 97.31 83 VAL A C 1
ATOM 637 O O . VAL A 1 83 ? 1.846 1.326 -2.621 1.00 97.31 83 VAL A O 1
ATOM 640 N N . ALA A 1 84 ? 3.523 2.803 -2.437 1.00 97.50 84 ALA A N 1
ATOM 641 C CA . ALA A 1 84 ? 3.500 2.844 -0.981 1.00 97.50 84 ALA A CA 1
ATOM 642 C C . ALA A 1 84 ? 2.125 3.265 -0.441 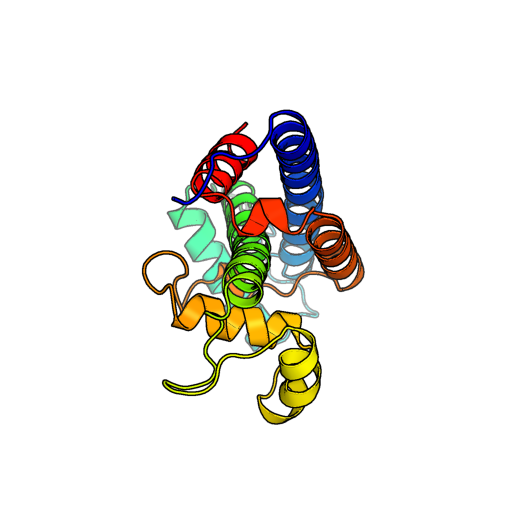1.00 97.50 84 ALA A C 1
ATOM 644 O O . ALA A 1 84 ? 1.573 2.606 0.443 1.00 97.50 84 ALA A O 1
ATOM 645 N N . TYR A 1 85 ? 1.556 4.331 -1.011 1.00 96.06 85 TYR A N 1
ATOM 646 C CA . TYR A 1 85 ? 0.248 4.853 -0.632 1.00 96.06 85 TYR A CA 1
ATOM 647 C C . TYR A 1 85 ? -0.854 3.815 -0.825 1.00 96.06 85 TYR A C 1
ATOM 649 O O . TYR A 1 85 ? -1.603 3.554 0.118 1.00 96.06 85 TYR A O 1
ATOM 657 N N . GLU A 1 86 ? -0.950 3.210 -2.010 1.00 94.62 86 GLU A N 1
ATOM 658 C CA . GLU A 1 86 ? -2.030 2.279 -2.327 1.00 94.62 86 GLU A CA 1
ATOM 659 C C . GLU A 1 86 ? -1.959 1.012 -1.475 1.00 94.62 86 GLU A C 1
ATOM 661 O O . GLU A 1 86 ? -2.987 0.581 -0.951 1.00 94.62 86 GLU A O 1
ATOM 666 N N . HIS A 1 87 ? -0.767 0.436 -1.278 1.00 94.94 87 HIS A N 1
ATOM 667 C CA . HIS A 1 87 ? -0.622 -0.765 -0.450 1.00 94.94 87 HIS A CA 1
ATOM 668 C C . HIS A 1 87 ? -0.951 -0.489 1.017 1.00 94.94 87 HIS A C 1
ATOM 670 O O . HIS A 1 87 ? -1.769 -1.209 1.592 1.00 94.94 87 HIS A O 1
ATOM 676 N N . TRP A 1 88 ? -0.392 0.575 1.606 1.00 96.3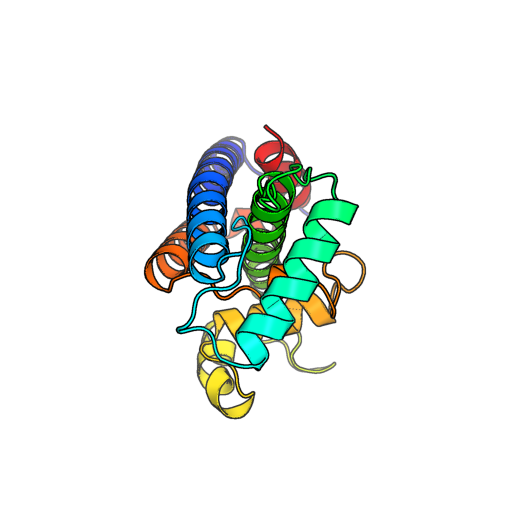1 88 TRP A N 1
ATOM 677 C CA . TRP A 1 88 ? -0.678 0.927 2.999 1.00 96.31 88 TRP A CA 1
ATOM 678 C C . TRP A 1 88 ? -2.158 1.244 3.219 1.00 96.31 88 TRP A C 1
ATOM 680 O O . TRP A 1 88 ? -2.786 0.682 4.118 1.00 96.31 88 TRP A O 1
ATOM 690 N N . HIS A 1 89 ? -2.744 2.111 2.386 1.00 95.25 89 HIS A N 1
ATOM 691 C CA . HIS A 1 89 ? -4.142 2.496 2.554 1.00 95.25 89 HIS A CA 1
ATOM 692 C C . HIS A 1 89 ? -5.064 1.308 2.314 1.00 95.25 89 HIS A C 1
ATOM 694 O O . HIS A 1 89 ? -6.019 1.150 3.064 1.00 95.25 89 HIS A O 1
ATOM 700 N N . ARG A 1 90 ? -4.782 0.423 1.353 1.00 94.06 90 ARG A N 1
ATOM 701 C CA . ARG A 1 90 ? -5.604 -0.776 1.143 1.00 94.06 90 ARG A CA 1
ATOM 702 C C . ARG A 1 90 ? -5.642 -1.663 2.388 1.00 94.06 90 ARG A C 1
ATOM 704 O O . ARG A 1 90 ? -6.728 -2.075 2.789 1.00 94.06 90 ARG A O 1
ATOM 711 N N . MET A 1 91 ? -4.494 -1.903 3.028 1.00 95.00 91 MET A N 1
ATOM 712 C CA . MET A 1 91 ? -4.434 -2.659 4.287 1.00 95.00 91 MET A CA 1
ATOM 713 C C . MET A 1 91 ? -5.193 -1.935 5.406 1.00 95.00 91 MET A C 1
ATOM 715 O O . MET A 1 91 ? -6.030 -2.523 6.090 1.00 95.00 91 MET A O 1
ATOM 719 N N . LEU A 1 92 ? -4.954 -0.634 5.571 1.00 95.75 92 LEU A N 1
ATOM 720 C CA . LEU A 1 92 ? -5.578 0.143 6.635 1.00 95.75 92 LEU A CA 1
ATOM 721 C C . LEU A 1 92 ? -7.104 0.225 6.468 1.00 95.75 92 LEU A C 1
ATOM 723 O O . LEU A 1 92 ? -7.836 0.023 7.434 1.00 95.75 92 LEU A O 1
ATOM 727 N N . PHE A 1 93 ? -7.597 0.459 5.251 1.00 94.88 93 PHE A N 1
ATOM 728 C CA . PHE A 1 93 ? -9.028 0.471 4.945 1.00 94.88 93 PHE A CA 1
ATOM 729 C C . PHE A 1 93 ? -9.674 -0.895 5.154 1.00 94.88 93 PHE A C 1
ATOM 731 O O . PHE A 1 93 ? -10.778 -0.945 5.692 1.00 94.88 93 PHE A O 1
ATOM 738 N N . ALA A 1 94 ? -8.997 -1.989 4.794 1.00 95.31 94 ALA A N 1
ATOM 739 C CA . ALA A 1 94 ? -9.480 -3.330 5.103 1.00 95.31 94 ALA A CA 1
ATOM 740 C C . ALA A 1 94 ? -9.686 -3.511 6.615 1.00 95.31 94 ALA A C 1
ATOM 742 O O . ALA A 1 94 ? -10.743 -3.981 7.033 1.00 95.31 94 ALA A O 1
ATOM 743 N N . ARG A 1 95 ? -8.748 -3.025 7.443 1.00 96.06 95 ARG A N 1
ATOM 744 C CA . ARG A 1 95 ? -8.906 -3.032 8.905 1.00 96.06 95 ARG A CA 1
ATOM 745 C C . ARG A 1 95 ? -10.038 -2.124 9.393 1.00 96.06 95 ARG A C 1
ATOM 747 O O . ARG A 1 95 ? -10.793 -2.533 10.265 1.00 96.06 95 ARG A O 1
ATOM 754 N N . PHE A 1 96 ? -10.197 -0.918 8.840 1.00 95.25 96 PHE A N 1
ATOM 755 C CA . PHE A 1 96 ? -11.334 -0.047 9.177 1.00 95.25 96 PHE A CA 1
ATOM 756 C C . PHE A 1 96 ? -12.674 -0.715 8.865 1.00 95.25 96 PHE A C 1
ATOM 758 O O . PHE A 1 96 ? -13.587 -0.658 9.686 1.00 95.25 96 PHE A O 1
ATOM 765 N N . LEU A 1 97 ? -12.801 -1.333 7.690 1.00 95.06 97 LEU A N 1
ATOM 766 C CA . LEU A 1 97 ? -14.016 -2.039 7.297 1.00 95.06 97 LEU A CA 1
ATOM 767 C C . LEU A 1 97 ? -14.283 -3.213 8.239 1.00 95.06 97 LEU A C 1
ATOM 769 O O . LEU A 1 97 ? -15.390 -3.329 8.756 1.00 95.06 97 LEU A O 1
ATOM 773 N N . GLU A 1 98 ? -13.273 -4.030 8.524 1.00 96.00 98 GLU A N 1
ATOM 774 C CA . GLU A 1 98 ? -13.403 -5.192 9.401 1.00 96.00 98 GLU A CA 1
ATOM 775 C C . GLU A 1 98 ? -13.809 -4.800 10.830 1.00 96.00 98 GLU A C 1
ATOM 777 O O . GLU A 1 98 ? -14.810 -5.301 11.340 1.00 96.00 98 GLU A O 1
ATOM 782 N N . GLN A 1 99 ? -13.141 -3.814 11.434 1.00 94.69 99 GLN A N 1
ATOM 783 C CA . GLN A 1 99 ? -13.456 -3.327 12.787 1.00 94.69 99 GLN A CA 1
ATOM 784 C C . GLN A 1 99 ? -14.839 -2.668 12.908 1.00 94.69 99 GLN A C 1
ATOM 786 O O . GLN A 1 99 ? -15.335 -2.466 14.015 1.00 94.69 99 GLN A O 1
ATOM 791 N N . ASN A 1 100 ? -15.466 -2.313 11.784 1.00 93.12 100 ASN A N 1
ATOM 792 C CA . ASN A 1 100 ? -16.823 -1.767 11.746 1.00 93.12 100 ASN A CA 1
ATOM 793 C C . ASN A 1 100 ? -17.868 -2.791 11.263 1.00 93.12 100 ASN A C 1
ATOM 795 O O . ASN A 1 100 ? -19.018 -2.403 11.063 1.00 93.12 100 ASN A O 1
ATOM 799 N N . HIS A 1 101 ? -17.499 -4.065 11.076 1.00 93.38 101 HIS A N 1
ATOM 800 C CA . HIS A 1 101 ? -18.355 -5.109 10.489 1.00 93.38 101 HIS A CA 1
ATOM 801 C C . HIS A 1 101 ? -18.875 -4.749 9.086 1.00 93.38 101 HIS A C 1
ATOM 803 O O . HIS A 1 101 ? -20.023 -5.010 8.733 1.00 93.38 101 HIS A O 1
ATOM 809 N N . LEU A 1 102 ? -18.017 -4.106 8.293 1.00 94.81 102 LEU A N 1
ATOM 810 C CA . LEU A 1 102 ? -18.291 -3.635 6.936 1.00 94.81 102 LEU A CA 1
ATOM 811 C C . LEU A 1 102 ? -17.366 -4.266 5.890 1.00 94.81 102 LEU A C 1
ATOM 813 O O . LEU A 1 102 ? -17.436 -3.871 4.734 1.00 94.81 102 LEU A O 1
ATOM 817 N N . LEU A 1 103 ? -16.481 -5.200 6.247 1.00 96.25 103 LEU A N 1
ATOM 818 C CA . LEU A 1 103 ? -15.663 -5.911 5.261 1.00 96.25 103 LEU A CA 1
ATOM 819 C C . 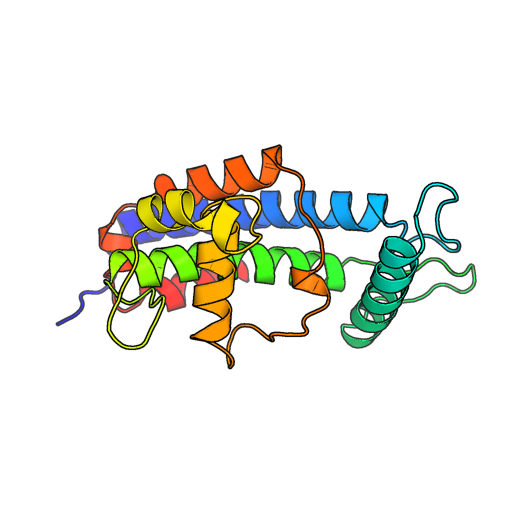LEU A 1 103 ? -16.490 -7.047 4.650 1.00 96.25 103 LEU A C 1
ATOM 821 O O . LEU A 1 103 ? -16.496 -8.163 5.152 1.00 96.25 103 LEU A O 1
ATOM 825 N N . MET A 1 104 ? -17.248 -6.741 3.601 1.00 95.94 104 MET A N 1
ATOM 826 C CA . MET A 1 104 ? -18.245 -7.654 3.041 1.00 95.94 104 MET A CA 1
ATOM 827 C C . MET A 1 104 ? -17.628 -8.620 2.020 1.00 95.94 104 MET A C 1
ATOM 829 O O . MET A 1 104 ? -17.059 -8.180 1.019 1.00 95.94 104 MET A O 1
ATOM 833 N N . TYR A 1 105 ? -17.800 -9.925 2.233 1.00 93.94 105 TYR A N 1
ATOM 834 C CA . TYR A 1 105 ? -17.516 -10.968 1.237 1.00 93.94 105 TYR A CA 1
ATOM 835 C C . TYR A 1 105 ? -18.604 -11.006 0.156 1.00 93.94 105 TYR A C 1
ATOM 837 O O . TYR A 1 105 ? -18.328 -11.007 -1.046 1.00 93.94 105 TYR A O 1
ATOM 845 N N . ASP A 1 106 ? -19.857 -10.920 0.601 1.00 91.25 106 ASP A N 1
ATOM 846 C CA . ASP A 1 106 ? -21.068 -10.837 -0.211 1.00 91.25 106 ASP A CA 1
ATOM 847 C C . ASP A 1 106 ? -22.067 -9.844 0.439 1.00 91.25 106 ASP A C 1
ATOM 849 O O . ASP A 1 106 ? -21.769 -9.293 1.498 1.00 91.25 106 ASP A O 1
ATOM 853 N N . PRO A 1 107 ? -23.244 -9.555 -0.155 1.00 89.00 107 PRO A N 1
ATOM 854 C CA . PRO A 1 107 ? -24.198 -8.586 0.405 1.00 89.00 107 PRO A CA 1
ATOM 855 C C . PRO A 1 107 ? -24.722 -8.877 1.824 1.00 89.00 107 PRO A C 1
ATOM 857 O O . PRO A 1 107 ? -25.373 -8.012 2.413 1.00 89.00 107 PRO A O 1
ATOM 860 N N . HIS A 1 108 ? -24.492 -10.074 2.360 1.00 91.88 108 HIS A N 1
ATOM 861 C CA . HIS A 1 108 ? -25.036 -10.562 3.625 1.00 91.88 108 HIS A CA 1
ATOM 862 C C . HIS A 1 108 ? -23.959 -11.032 4.614 1.00 91.88 108 HIS A C 1
ATOM 864 O O . HIS A 1 108 ? -24.245 -11.097 5.809 1.00 91.88 108 HIS A O 1
ATOM 870 N N . THR A 1 109 ? -22.736 -11.293 4.148 1.00 94.00 109 THR A N 1
ATOM 871 C CA . THR A 1 109 ? -21.637 -11.827 4.963 1.00 94.00 109 THR A CA 1
ATOM 872 C C . THR A 1 109 ? -20.512 -10.808 5.129 1.00 94.00 109 THR A C 1
ATOM 874 O O . THR A 1 109 ? -19.790 -10.508 4.176 1.00 94.00 109 THR A O 1
ATOM 877 N N . ALA A 1 110 ? -20.342 -10.289 6.348 1.00 95.69 110 ALA A N 1
ATOM 878 C CA . ALA A 1 110 ? -19.143 -9.550 6.742 1.00 95.69 110 ALA A CA 1
ATOM 879 C C . ALA A 1 110 ? -18.083 -10.523 7.273 1.00 95.69 110 ALA A C 1
ATOM 881 O O . ALA A 1 110 ? -18.437 -11.458 7.987 1.00 95.69 110 ALA A O 1
ATOM 882 N N . LEU A 1 111 ? -16.812 -10.276 6.957 1.00 95.62 111 LEU A N 1
ATOM 883 C CA . LEU A 1 111 ? -15.680 -11.077 7.413 1.00 95.62 111 LEU A CA 1
ATOM 884 C C . LEU A 1 111 ? -14.789 -10.314 8.392 1.00 95.62 111 LEU A C 1
ATOM 886 O O . LEU A 1 111 ? -14.556 -9.108 8.272 1.00 95.62 111 LEU A O 1
ATOM 890 N N . THR A 1 112 ? -14.231 -11.074 9.321 1.00 95.75 112 THR A N 1
ATOM 891 C CA . THR A 1 112 ? -13.055 -10.739 10.118 1.00 95.75 112 THR A CA 1
ATOM 892 C C . THR A 1 112 ? -11.768 -11.019 9.336 1.00 95.75 112 THR A C 1
ATOM 894 O O . THR A 1 112 ? -11.777 -11.694 8.303 1.00 95.75 112 THR A O 1
ATOM 897 N N . LEU A 1 113 ? -10.629 -10.511 9.819 1.00 93.88 113 LEU A N 1
ATOM 898 C CA . LEU A 1 113 ? -9.332 -10.825 9.203 1.00 93.88 113 LEU A CA 1
ATOM 899 C C . LEU A 1 113 ? -8.956 -12.304 9.361 1.00 93.88 113 LEU A C 1
ATOM 901 O O . LEU A 1 113 ? -8.333 -12.861 8.460 1.00 93.88 113 LEU A O 1
ATOM 905 N N . ASP A 1 114 ? -9.363 -12.939 10.461 1.00 94.62 114 ASP A N 1
ATOM 906 C CA . ASP A 1 114 ? -9.119 -14.365 10.692 1.00 94.62 114 ASP A CA 1
ATOM 907 C C . ASP A 1 114 ? -9.923 -15.220 9.700 1.00 94.62 114 ASP A C 1
ATOM 909 O O . ASP A 1 114 ? -9.363 -16.104 9.057 1.00 94.62 114 ASP A O 1
ATOM 913 N N . GLU A 1 115 ? -11.194 -14.889 9.455 1.00 96.38 115 GLU A N 1
ATOM 914 C CA . GLU A 1 115 ? -11.991 -15.554 8.411 1.00 96.38 115 GLU A CA 1
ATOM 915 C C . GLU A 1 115 ? -11.420 -15.295 7.008 1.00 96.38 115 GLU A C 1
ATOM 917 O O . GLU A 1 115 ? -11.391 -16.195 6.169 1.00 96.38 115 GLU A O 1
ATOM 922 N N . CYS A 1 116 ? -10.895 -14.090 6.742 1.00 96.00 116 CYS A N 1
ATOM 923 C CA . CYS A 1 116 ? -10.170 -13.833 5.495 1.00 96.00 116 CYS A CA 1
ATOM 924 C C . CYS A 1 116 ? -8.932 -14.735 5.368 1.00 96.00 116 CYS A C 1
ATOM 926 O O . CYS A 1 116 ? -8.618 -15.195 4.274 1.00 96.00 116 CYS A O 1
ATOM 928 N N . GLN A 1 117 ? -8.220 -14.998 6.466 1.00 94.31 117 GLN A N 1
ATOM 929 C CA . GLN A 1 117 ? -7.058 -15.885 6.473 1.00 94.31 117 GLN A CA 1
ATOM 930 C C . GLN A 1 117 ? -7.439 -17.344 6.192 1.00 94.31 117 GLN A C 1
ATOM 932 O O . GLN A 1 117 ? -6.679 -18.040 5.517 1.00 94.31 117 GLN A O 1
ATOM 937 N N . GLU A 1 118 ? -8.598 -17.795 6.671 1.00 95.94 118 GLU A N 1
ATOM 938 C CA . GLU A 1 118 ? -9.131 -19.132 6.387 1.00 95.94 118 GLU A CA 1
ATOM 939 C C . GLU A 1 118 ? -9.554 -19.284 4.917 1.00 95.94 118 GLU A C 1
ATOM 941 O O . GLU A 1 118 ? -9.270 -20.311 4.304 1.00 95.94 118 GLU A O 1
ATOM 946 N N . LEU A 1 119 ? -10.158 -18.246 4.328 1.00 94.81 119 LEU A N 1
ATOM 947 C CA . LEU A 1 119 ? -10.677 -18.261 2.952 1.00 94.81 119 LEU A CA 1
ATOM 948 C C . LEU A 1 119 ? -9.643 -17.898 1.873 1.00 94.81 119 LEU A C 1
ATOM 950 O O . LEU A 1 119 ? -9.893 -18.100 0.685 1.00 94.81 119 LEU A O 1
ATOM 954 N N . ALA A 1 120 ? -8.483 -17.354 2.252 1.00 93.81 120 ALA A N 1
ATOM 955 C CA . ALA A 1 120 ? -7.507 -16.804 1.310 1.00 93.81 120 ALA A CA 1
ATOM 956 C C . ALA A 1 120 ? -7.110 -17.786 0.197 1.00 93.81 120 ALA A C 1
ATOM 958 O O . ALA A 1 120 ? -7.106 -17.410 -0.976 1.00 93.81 120 ALA A O 1
ATOM 959 N N . ALA A 1 121 ? -6.814 -19.040 0.550 1.00 92.75 121 ALA A N 1
ATOM 960 C CA . ALA A 1 121 ? -6.377 -20.049 -0.412 1.00 92.75 121 ALA A CA 1
ATOM 961 C C . ALA A 1 121 ? -7.476 -20.404 -1.429 1.00 92.75 121 ALA A C 1
ATOM 963 O O . ALA A 1 121 ? -7.184 -20.528 -2.620 1.00 92.75 121 ALA A O 1
ATOM 964 N N . ASP A 1 122 ? -8.727 -20.507 -0.973 1.00 94.06 122 ASP A N 1
ATOM 965 C CA . ASP A 1 122 ? -9.887 -20.819 -1.817 1.00 94.06 122 ASP A CA 1
ATOM 966 C C . ASP A 1 122 ? -10.182 -19.680 -2.810 1.00 94.06 122 ASP A C 1
ATOM 968 O O . ASP A 1 122 ? -10.570 -19.922 -3.952 1.00 94.06 122 ASP A O 1
ATOM 972 N N . GLU A 1 123 ? -9.895 -18.439 -2.410 1.00 92.25 123 GLU A N 1
ATOM 973 C CA . GLU A 1 123 ? -10.021 -17.226 -3.231 1.00 92.25 123 GLU A CA 1
ATOM 974 C C . GLU A 1 123 ? -8.760 -16.907 -4.064 1.00 92.25 123 GLU A C 1
ATOM 976 O O . GLU A 1 123 ? -8.647 -15.832 -4.665 1.00 92.25 123 GLU A O 1
ATOM 981 N N . GLY A 1 124 ? -7.770 -17.808 -4.094 1.00 90.81 124 GLY A N 1
ATOM 982 C CA . GLY A 1 124 ? -6.525 -17.616 -4.845 1.00 90.81 124 GLY A CA 1
ATOM 983 C C . GLY A 1 124 ? -5.682 -16.429 -4.358 1.00 90.81 124 GLY A C 1
ATOM 984 O O . GLY A 1 124 ? -5.008 -15.771 -5.154 1.00 90.81 124 GLY A O 1
ATOM 985 N N . CYS A 1 125 ? -5.758 -16.115 -3.067 1.00 89.44 125 CYS A N 1
ATOM 986 C CA . CYS A 1 125 ? -4.957 -15.104 -2.384 1.00 89.44 125 CYS A CA 1
ATOM 987 C C . CYS A 1 125 ? -3.824 -15.775 -1.593 1.00 89.44 125 CYS A C 1
ATOM 989 O O . CYS A 1 125 ? -3.970 -16.895 -1.107 1.00 89.44 125 CYS A O 1
ATOM 991 N N . ALA A 1 126 ? -2.690 -15.090 -1.451 1.00 86.56 126 ALA A N 1
ATOM 992 C CA . ALA A 1 126 ? -1.546 -15.600 -0.701 1.00 86.56 126 ALA A CA 1
ATOM 993 C C . ALA A 1 126 ? -1.824 -15.685 0.809 1.00 86.56 126 ALA A C 1
ATOM 995 O O . ALA A 1 126 ? -1.345 -16.606 1.471 1.00 86.56 126 ALA A O 1
ATOM 996 N N . ASP A 1 127 ? -2.591 -14.735 1.347 1.00 89.62 127 ASP A N 1
ATOM 997 C CA . ASP A 1 127 ? -2.934 -14.634 2.764 1.00 89.62 127 ASP A CA 1
ATOM 998 C C . ASP A 1 127 ? -4.240 -13.845 2.989 1.00 89.62 127 ASP A C 1
ATOM 1000 O O . ASP A 1 127 ? -4.861 -13.327 2.050 1.00 89.62 127 ASP A O 1
ATOM 1004 N N . GLY A 1 128 ? -4.673 -13.774 4.253 1.00 91.75 128 GLY A N 1
ATOM 1005 C CA . GLY A 1 128 ? -5.898 -13.076 4.638 1.00 91.75 128 GLY A CA 1
ATOM 1006 C C . GLY A 1 128 ? -5.852 -11.568 4.400 1.00 91.75 128 GLY A C 1
ATOM 1007 O O . GLY A 1 128 ? -6.887 -10.966 4.116 1.00 91.75 128 GLY A O 1
ATOM 1008 N N . TRP A 1 129 ? -4.670 -10.949 4.446 1.00 92.25 129 TRP A N 1
ATOM 1009 C CA . TRP A 1 129 ? -4.512 -9.519 4.175 1.00 92.25 129 TRP A CA 1
ATOM 1010 C C . TRP A 1 129 ? -4.682 -9.195 2.696 1.00 92.25 129 TRP A C 1
ATOM 1012 O O . TRP A 1 129 ? -5.286 -8.173 2.358 1.00 92.25 129 TRP A O 1
ATOM 1022 N N . GLU A 1 130 ? -4.209 -10.065 1.805 1.00 90.62 130 GLU A N 1
ATOM 1023 C CA . GLU A 1 130 ? -4.455 -9.927 0.376 1.00 90.62 130 GLU A CA 1
ATOM 1024 C C . GLU A 1 130 ? -5.954 -10.050 0.065 1.00 90.62 130 GLU A C 1
ATOM 1026 O O . GLU A 1 130 ? -6.489 -9.205 -0.664 1.00 90.62 130 GLU A O 1
ATOM 1031 N N . LEU A 1 131 ? -6.649 -11.036 0.649 1.00 94.00 131 LEU A N 1
ATOM 1032 C CA . LEU A 1 131 ? -8.098 -11.187 0.470 1.00 94.00 131 LEU A CA 1
ATOM 1033 C C . LEU A 1 131 ? -8.857 -9.972 1.022 1.00 94.00 131 LEU A C 1
ATOM 1035 O O . LEU A 1 131 ? -9.637 -9.348 0.298 1.00 94.00 131 LEU A O 1
ATOM 1039 N N . ALA A 1 132 ? -8.576 -9.570 2.262 1.00 94.56 132 ALA A N 1
ATOM 1040 C CA . ALA A 1 132 ? -9.200 -8.408 2.887 1.00 94.56 132 ALA A CA 1
ATOM 1041 C C . ALA A 1 132 ? -8.954 -7.125 2.072 1.00 94.56 132 ALA A C 1
ATOM 1043 O O . ALA A 1 132 ? -9.866 -6.324 1.861 1.00 94.56 132 ALA A O 1
ATOM 1044 N N . GLY A 1 133 ? -7.744 -6.953 1.531 1.00 92.06 133 GLY A N 1
ATOM 1045 C CA . GLY A 1 133 ? -7.404 -5.847 0.643 1.00 92.06 133 GLY A CA 1
ATOM 1046 C C . GLY A 1 133 ? -8.178 -5.866 -0.680 1.00 92.06 133 GLY A C 1
ATOM 1047 O O . GLY A 1 133 ? -8.611 -4.808 -1.143 1.00 92.06 133 GLY A O 1
ATOM 1048 N N . LYS A 1 134 ? -8.386 -7.041 -1.293 1.00 90.94 134 LYS A N 1
ATOM 1049 C CA . LYS A 1 134 ? -9.212 -7.193 -2.508 1.00 90.94 134 LYS A CA 1
ATOM 1050 C C . LYS A 1 134 ? -10.678 -6.855 -2.238 1.00 90.94 134 LYS A C 1
ATOM 1052 O O . LYS A 1 134 ? -11.278 -6.114 -3.020 1.00 90.94 134 LYS A O 1
ATOM 1057 N N . LEU A 1 135 ? -11.234 -7.335 -1.123 1.00 93.25 135 LEU A N 1
ATOM 1058 C CA . LEU A 1 135 ? -12.598 -7.003 -0.699 1.00 93.25 135 LEU A CA 1
ATOM 1059 C C . LEU A 1 135 ? -12.741 -5.495 -0.461 1.00 93.25 135 LEU A C 1
ATOM 1061 O O . LEU A 1 135 ? -13.620 -4.861 -1.045 1.00 93.25 135 LEU A O 1
ATOM 1065 N N . ALA A 1 136 ? -11.820 -4.889 0.291 1.00 92.38 136 ALA A N 1
ATOM 1066 C CA . ALA A 1 136 ? -11.814 -3.450 0.541 1.00 92.38 136 ALA A CA 1
ATOM 1067 C C . ALA A 1 136 ? -11.740 -2.625 -0.755 1.00 92.38 136 ALA A C 1
ATOM 1069 O O . ALA A 1 136 ? -12.498 -1.668 -0.924 1.00 92.38 136 ALA A O 1
ATOM 1070 N N . ALA A 1 137 ? -10.881 -3.016 -1.702 1.00 90.31 137 ALA A N 1
ATOM 1071 C CA . ALA A 1 137 ? -10.764 -2.342 -2.994 1.00 90.31 137 ALA A CA 1
ATOM 1072 C C . ALA A 1 137 ? -12.056 -2.436 -3.823 1.00 90.31 137 ALA A C 1
ATOM 1074 O O . ALA A 1 137 ? -12.497 -1.437 -4.391 1.00 90.31 137 ALA A O 1
ATOM 1075 N N . LYS A 1 138 ? -12.709 -3.606 -3.838 1.00 89.62 138 LYS A N 1
ATOM 1076 C CA . LYS A 1 138 ? -14.006 -3.813 -4.505 1.00 89.62 138 LYS A CA 1
ATOM 1077 C C . LYS A 1 138 ? -15.111 -2.947 -3.897 1.00 89.62 138 LYS A C 1
ATOM 1079 O O . LYS A 1 138 ? -15.970 -2.449 -4.621 1.00 89.62 138 LYS A O 1
ATOM 1084 N N . MET A 1 139 ? -15.089 -2.762 -2.579 1.00 89.69 139 MET A N 1
ATOM 1085 C CA . MET A 1 139 ? -16.073 -1.954 -1.855 1.00 89.69 139 MET A CA 1
ATOM 1086 C C . MET A 1 139 ? -15.846 -0.445 -1.989 1.00 89.69 139 MET A C 1
ATOM 1088 O O . MET A 1 139 ? -16.790 0.334 -1.859 1.00 89.69 139 MET A O 1
ATOM 1092 N N . LEU A 1 140 ? -14.612 -0.023 -2.263 1.00 87.88 140 LEU A N 1
ATOM 1093 C CA . LEU A 1 140 ? -14.213 1.382 -2.337 1.00 87.88 140 LEU A CA 1
ATOM 1094 C C . LEU A 1 140 ? -13.636 1.729 -3.723 1.00 87.88 140 LEU A C 1
ATOM 1096 O O . LEU A 1 140 ? -12.514 2.234 -3.805 1.00 87.88 140 LEU A O 1
ATOM 1100 N N . PRO A 1 141 ? -14.396 1.544 -4.823 1.00 84.88 141 PRO A N 1
ATOM 1101 C CA . PRO A 1 141 ? -13.884 1.720 -6.187 1.00 84.88 141 PRO A CA 1
ATOM 1102 C C . PRO A 1 141 ? -13.499 3.171 -6.517 1.00 84.88 141 PRO A C 1
ATOM 1104 O O . PRO A 1 141 ? -12.780 3.430 -7.478 1.00 84.88 141 PRO A O 1
ATOM 1107 N N . GLN A 1 142 ? -13.988 4.134 -5.729 1.00 83.12 142 GLN A N 1
ATOM 1108 C CA . GLN A 1 142 ? -13.612 5.545 -5.852 1.00 83.12 142 GLN A CA 1
ATOM 1109 C C . GLN A 1 142 ? -12.253 5.853 -5.207 1.00 83.12 142 GLN A C 1
ATOM 1111 O O . GLN A 1 142 ? -11.634 6.854 -5.557 1.00 83.12 142 GLN A O 1
ATOM 1116 N N . VAL A 1 143 ? -11.803 5.011 -4.270 1.00 83.06 143 VAL A N 1
ATOM 1117 C CA . VAL A 1 143 ? -10.536 5.167 -3.540 1.00 83.06 143 VAL A CA 1
ATOM 1118 C C . VAL A 1 143 ? -9.459 4.279 -4.157 1.00 83.06 143 VAL A C 1
ATOM 1120 O O . VAL A 1 143 ? -8.367 4.755 -4.445 1.00 83.06 143 VAL A O 1
ATOM 1123 N N . PHE A 1 144 ? -9.779 3.009 -4.418 1.00 81.31 144 PHE A N 1
ATOM 1124 C CA . PHE A 1 144 ? -8.854 2.035 -4.993 1.00 81.31 144 PHE A CA 1
ATOM 1125 C C . PHE A 1 144 ? -9.286 1.668 -6.407 1.00 81.31 144 PHE A C 1
ATOM 1127 O O . PHE A 1 144 ? -10.369 1.125 -6.629 1.00 81.31 144 PHE A O 1
ATOM 1134 N N . ARG A 1 145 ? -8.421 1.945 -7.383 1.00 78.94 145 ARG A N 1
ATOM 1135 C CA . ARG A 1 145 ? -8.680 1.579 -8.777 1.00 78.94 145 ARG A CA 1
ATOM 1136 C C . ARG A 1 145 ? -8.364 0.102 -8.982 1.00 78.94 145 ARG A C 1
ATOM 1138 O O . ARG A 1 145 ? -7.240 -0.322 -8.728 1.00 78.94 145 ARG A O 1
ATOM 1145 N N . ALA A 1 146 ? -9.333 -0.653 -9.499 1.00 69.31 146 ALA A N 1
ATOM 1146 C CA . ALA A 1 146 ? -9.187 -2.089 -9.752 1.00 69.31 146 ALA A CA 1
ATOM 1147 C C . ALA A 1 146 ? -7.994 -2.422 -10.672 1.00 69.31 146 ALA A C 1
ATOM 1149 O O . ALA A 1 146 ? -7.295 -3.402 -10.435 1.00 69.31 146 ALA A O 1
ATOM 1150 N N . ASP A 1 147 ? -7.713 -1.563 -11.657 1.00 76.00 147 ASP A N 1
ATOM 1151 C CA . ASP A 1 147 ? -6.642 -1.766 -12.642 1.00 76.00 147 ASP A CA 1
ATOM 1152 C C . ASP A 1 147 ? -5.346 -1.010 -12.307 1.00 76.00 147 ASP A C 1
ATOM 1154 O O . ASP A 1 147 ? -4.503 -0.806 -13.188 1.00 76.00 147 ASP A O 1
ATOM 1158 N N . SER A 1 148 ? -5.174 -0.551 -11.060 1.00 83.62 148 SER A N 1
ATOM 1159 C CA . SER A 1 148 ? -3.975 0.201 -10.689 1.00 83.62 148 SER A CA 1
ATOM 1160 C C . SER A 1 148 ? -2.704 -0.641 -10.882 1.00 83.62 148 SER A C 1
ATOM 1162 O O . SER A 1 148 ? -2.568 -1.709 -10.274 1.00 83.62 148 SER A O 1
ATOM 1164 N N . PRO A 1 149 ? -1.724 -0.176 -11.684 1.00 91.50 149 PRO A N 1
ATOM 1165 C CA . PRO A 1 149 ? -0.431 -0.841 -11.792 1.00 91.50 149 PRO A CA 1
ATOM 1166 C C . PRO A 1 149 ? 0.316 -0.907 -10.455 1.00 91.50 149 PRO A C 1
ATOM 1168 O O . PRO A 1 149 ? 1.114 -1.823 -10.267 1.00 91.50 149 PRO A O 1
ATOM 1171 N N . ALA A 1 150 ? 0.058 0.030 -9.537 1.00 92.50 150 ALA A N 1
ATOM 1172 C CA . ALA A 1 150 ? 0.727 0.102 -8.245 1.00 92.50 150 ALA A CA 1
ATOM 1173 C C . ALA A 1 150 ? 0.353 -1.075 -7.322 1.00 92.50 150 ALA A C 1
ATOM 1175 O O . ALA A 1 150 ? 1.244 -1.730 -6.772 1.00 92.50 150 ALA A O 1
ATOM 1176 N N . LEU A 1 151 ? -0.930 -1.448 -7.246 1.00 90.38 151 LEU A N 1
ATOM 1177 C CA . LEU A 1 151 ? -1.373 -2.639 -6.502 1.00 90.38 151 LEU A CA 1
ATOM 1178 C C . LEU A 1 151 ? -0.907 -3.974 -7.105 1.00 90.38 151 LEU A C 1
ATOM 1180 O O . LEU A 1 151 ? -0.897 -4.982 -6.399 1.00 90.38 151 LEU A O 1
ATOM 1184 N N . ALA A 1 152 ? -0.486 -3.996 -8.375 1.00 92.19 152 ALA A N 1
ATOM 1185 C CA . ALA A 1 152 ? 0.100 -5.183 -9.004 1.00 92.19 152 ALA A CA 1
ATOM 1186 C C . ALA A 1 152 ? 1.570 -5.428 -8.597 1.00 92.19 152 ALA A C 1
ATOM 1188 O O . ALA A 1 152 ? 2.146 -6.454 -8.958 1.00 92.19 152 ALA A O 1
ATOM 1189 N N . VAL A 1 153 ? 2.196 -4.498 -7.867 1.00 94.75 153 VAL A N 1
ATOM 1190 C CA . VAL A 1 153 ? 3.554 -4.663 -7.333 1.00 94.75 153 VAL A CA 1
ATOM 1191 C C . VAL A 1 153 ? 3.516 -5.518 -6.068 1.00 94.75 153 VAL A C 1
ATOM 1193 O O . VAL A 1 153 ? 2.920 -5.130 -5.069 1.00 94.75 153 VAL A O 1
ATOM 1196 N N . THR A 1 154 ? 4.203 -6.660 -6.074 1.00 93.50 154 THR A N 1
ATOM 1197 C CA . THR A 1 154 ? 4.351 -7.501 -4.876 1.00 93.50 154 THR A CA 1
ATOM 1198 C C . THR A 1 154 ? 5.454 -6.965 -3.962 1.00 93.50 154 THR A C 1
ATOM 1200 O O . THR A 1 154 ? 6.645 -7.021 -4.303 1.00 93.50 154 THR A O 1
ATOM 1203 N N . LEU A 1 155 ? 5.062 -6.474 -2.786 1.00 95.19 155 LEU A N 1
ATOM 1204 C CA . LEU A 1 155 ? 5.982 -6.074 -1.721 1.00 95.19 155 LEU A CA 1
ATOM 1205 C C . LEU A 1 155 ? 6.611 -7.303 -1.049 1.00 95.19 155 LEU A C 1
ATOM 1207 O O . LEU A 1 155 ? 6.050 -8.397 -1.065 1.00 95.19 155 LEU A O 1
ATOM 1211 N N . ALA A 1 156 ? 7.805 -7.141 -0.478 1.00 94.69 156 ALA A N 1
ATOM 1212 C CA . ALA A 1 156 ? 8.472 -8.237 0.219 1.00 94.69 156 ALA A CA 1
ATOM 1213 C C . ALA A 1 156 ? 7.763 -8.566 1.545 1.00 94.69 156 ALA A C 1
ATOM 1215 O O . ALA A 1 156 ? 7.370 -7.668 2.290 1.00 94.69 156 ALA A O 1
ATOM 1216 N N . PHE A 1 157 ? 7.643 -9.861 1.855 1.00 92.38 157 PHE A N 1
ATOM 1217 C CA . PHE A 1 157 ? 6.878 -10.362 3.003 1.00 92.38 157 PHE A CA 1
ATOM 1218 C C . PHE A 1 157 ? 7.319 -9.771 4.352 1.00 92.38 157 PHE A C 1
ATOM 1220 O O . PHE A 1 157 ? 6.490 -9.512 5.219 1.00 92.38 157 PHE A O 1
ATOM 1227 N N . ASN A 1 158 ? 8.618 -9.523 4.543 1.00 95.31 158 ASN A N 1
ATOM 1228 C CA . ASN A 1 158 ? 9.137 -8.904 5.764 1.00 95.31 158 ASN A CA 1
ATOM 1229 C C . ASN A 1 158 ? 8.555 -7.500 5.990 1.00 95.31 158 ASN A C 1
ATOM 1231 O O . ASN A 1 158 ? 8.125 -7.211 7.102 1.00 95.31 158 ASN A O 1
ATOM 1235 N N . HIS A 1 159 ? 8.489 -6.672 4.942 1.00 96.88 159 HIS A N 1
ATOM 1236 C CA . HIS A 1 159 ? 7.919 -5.325 5.025 1.00 96.88 159 HIS A CA 1
ATOM 1237 C C . HIS A 1 159 ? 6.410 -5.378 5.244 1.00 96.88 159 HIS A C 1
ATOM 1239 O O . HIS A 1 159 ? 5.900 -4.684 6.117 1.00 96.88 159 HIS A O 1
ATOM 1245 N N . VAL A 1 160 ? 5.704 -6.254 4.518 1.00 94.69 160 VAL A N 1
ATOM 1246 C CA . VAL A 1 160 ? 4.255 -6.458 4.702 1.00 94.69 160 VAL A CA 1
ATOM 1247 C C . VAL A 1 160 ? 3.951 -6.825 6.155 1.00 94.69 160 VAL A C 1
ATOM 1249 O O . VAL A 1 160 ? 3.154 -6.154 6.802 1.00 94.69 160 VAL A O 1
ATOM 1252 N N . ARG A 1 161 ? 4.683 -7.785 6.729 1.00 94.50 161 ARG A N 1
ATOM 1253 C CA . ARG A 1 161 ? 4.528 -8.191 8.132 1.00 94.50 161 ARG A CA 1
ATOM 1254 C C . ARG A 1 161 ? 4.807 -7.060 9.127 1.00 94.50 161 ARG A C 1
ATOM 1256 O O . ARG A 1 161 ? 4.241 -7.044 10.220 1.00 94.50 161 ARG A O 1
ATOM 1263 N N . GLU A 1 162 ? 5.709 -6.133 8.814 1.00 97.56 162 GLU A N 1
ATOM 1264 C CA . GLU A 1 162 ? 5.919 -4.946 9.650 1.00 97.56 162 GLU A CA 1
ATOM 1265 C C . GLU A 1 162 ? 4.735 -3.979 9.579 1.00 97.56 162 GLU A C 1
ATOM 1267 O O . GLU A 1 162 ? 4.294 -3.496 10.623 1.00 97.56 162 GLU A O 1
ATOM 1272 N N . LEU A 1 163 ? 4.171 -3.758 8.389 1.00 97.69 163 LEU A N 1
ATOM 1273 C CA . LEU A 1 163 ? 2.961 -2.951 8.210 1.00 97.69 163 LEU A CA 1
ATOM 1274 C C . LEU A 1 163 ? 1.756 -3.569 8.937 1.00 97.69 163 LEU A C 1
ATOM 1276 O O . LEU A 1 163 ? 1.042 -2.861 9.645 1.00 97.69 163 LEU A O 1
ATOM 1280 N N . GLU A 1 164 ? 1.567 -4.887 8.856 1.00 95.50 164 GLU A N 1
ATOM 1281 C CA . GLU A 1 164 ? 0.517 -5.602 9.597 1.00 95.50 164 GLU A CA 1
ATOM 1282 C C . GLU A 1 164 ? 0.639 -5.388 11.109 1.00 95.50 164 GLU A C 1
ATOM 1284 O O . GLU A 1 164 ? -0.350 -5.095 11.781 1.00 95.50 164 GLU A O 1
ATOM 1289 N N . LYS A 1 165 ? 1.860 -5.474 11.658 1.00 96.69 165 LYS A N 1
ATOM 1290 C CA . LYS A 1 165 ? 2.116 -5.216 13.085 1.00 96.69 165 LYS A CA 1
ATOM 1291 C C . LYS A 1 165 ? 1.790 -3.781 13.481 1.00 96.69 165 LYS A C 1
ATOM 1293 O O . LYS A 1 165 ? 1.302 -3.566 14.588 1.00 96.69 165 LYS A O 1
ATOM 1298 N N . LEU A 1 166 ? 2.071 -2.809 12.612 1.00 98.19 166 LEU A N 1
ATOM 1299 C CA . LEU A 1 166 ? 1.708 -1.413 12.854 1.00 98.19 166 LEU A CA 1
ATOM 1300 C C . LEU A 1 166 ? 0.189 -1.253 12.948 1.00 98.19 166 LEU A C 1
ATOM 1302 O O . LEU A 1 166 ? -0.290 -0.632 13.893 1.00 98.19 166 LEU A O 1
ATOM 1306 N N . ILE A 1 167 ? -0.561 -1.861 12.025 1.00 96.88 167 ILE A N 1
ATOM 1307 C CA . ILE A 1 167 ? -2.029 -1.814 12.031 1.00 96.88 167 ILE A CA 1
ATOM 1308 C C . ILE A 1 167 ? -2.599 -2.541 13.255 1.00 96.88 167 ILE A C 1
ATOM 1310 O O . ILE A 1 167 ? -3.466 -2.002 13.938 1.00 96.88 167 ILE A O 1
ATOM 1314 N N . ALA A 1 168 ? -2.093 -3.735 13.567 1.00 95.00 168 ALA A N 1
ATOM 1315 C CA . ALA A 1 168 ? -2.521 -4.520 14.724 1.00 95.00 168 ALA A CA 1
ATOM 1316 C C . ALA A 1 168 ? -2.193 -3.844 16.067 1.00 95.00 168 ALA A C 1
ATOM 1318 O O . ALA A 1 168 ? -2.848 -4.114 17.069 1.00 95.00 168 ALA A O 1
ATOM 1319 N N . GLY A 1 169 ? -1.180 -2.972 16.094 1.00 96.81 169 GLY A N 1
ATOM 1320 C CA . GLY A 1 169 ? -0.791 -2.201 17.271 1.00 96.81 169 GLY A CA 1
ATOM 1321 C C . GLY A 1 169 ? -1.628 -0.943 17.519 1.00 96.81 169 GLY A C 1
ATOM 1322 O O . GLY A 1 169 ? -1.438 -0.306 18.556 1.00 96.81 169 GLY A O 1
ATOM 1323 N N . LEU A 1 170 ? -2.513 -0.556 16.594 1.00 97.25 170 LEU A N 1
ATOM 1324 C CA . LEU A 1 170 ? -3.437 0.561 16.794 1.00 97.25 170 LEU A CA 1
ATOM 1325 C C . LEU A 1 170 ? -4.576 0.157 17.732 1.00 97.25 170 LEU A C 1
ATOM 1327 O O . LEU A 1 170 ? -5.086 -0.960 17.681 1.00 97.25 170 LEU A O 1
ATOM 1331 N N . ASP A 1 171 ? -4.995 1.099 18.573 1.00 96.38 171 ASP A N 1
ATOM 1332 C CA . ASP A 1 171 ? -6.124 0.894 19.475 1.00 96.38 171 ASP A CA 1
ATOM 1333 C C . ASP A 1 171 ? -7.440 0.755 18.678 1.00 96.38 171 ASP A C 1
ATOM 1335 O O . ASP A 1 171 ? -7.637 1.544 17.744 1.00 96.38 171 ASP A O 1
ATOM 1339 N N . PRO A 1 172 ? -8.344 -0.187 19.020 1.00 93.94 172 PRO A N 1
ATOM 1340 C CA . PRO A 1 172 ? -9.642 -0.349 18.360 1.00 93.94 172 PRO A CA 1
ATOM 1341 C C . PRO A 1 172 ? -10.460 0.943 18.223 1.00 93.94 172 PRO A C 1
ATOM 1343 O O . PRO A 1 172 ? -11.098 1.150 17.187 1.00 93.94 172 PRO A O 1
ATOM 1346 N N . ASP A 1 173 ? -10.379 1.857 19.196 1.00 94.50 173 ASP A N 1
ATOM 1347 C CA . ASP A 1 173 ? -11.077 3.151 19.153 1.00 94.50 173 ASP A CA 1
ATOM 1348 C C . ASP A 1 173 ? -10.635 4.004 17.948 1.00 94.50 173 ASP A C 1
ATOM 1350 O O . ASP A 1 173 ? -11.409 4.803 17.409 1.00 94.50 173 ASP A O 1
ATOM 1354 N N . THR A 1 174 ? -9.415 3.780 17.448 1.00 96.25 174 THR A N 1
ATOM 1355 C CA . THR A 1 174 ? -8.891 4.400 16.221 1.00 96.25 174 THR A CA 1
ATOM 1356 C C . THR A 1 174 ? -9.747 4.070 15.006 1.00 96.25 174 THR A C 1
ATOM 1358 O O . THR A 1 174 ? -9.933 4.930 14.146 1.00 96.25 174 THR A O 1
ATOM 1361 N N . PHE A 1 175 ? -10.287 2.854 14.923 1.00 94.75 175 PHE A N 1
ATOM 1362 C CA . PHE A 1 175 ? -11.090 2.414 13.782 1.00 94.75 175 PHE A CA 1
ATOM 1363 C C . PHE A 1 175 ? -12.565 2.813 13.893 1.00 94.75 175 PHE A C 1
ATOM 1365 O O . PHE A 1 175 ? -13.287 2.803 12.896 1.00 94.75 175 PHE A O 1
ATOM 1372 N N . GLN A 1 176 ? -13.013 3.198 15.089 1.00 92.25 176 GLN A N 1
ATOM 1373 C CA . GLN A 1 176 ? -14.401 3.571 15.377 1.00 92.25 176 GLN A CA 1
ATOM 1374 C C . GLN A 1 176 ? -14.628 5.094 15.374 1.00 92.25 176 GLN A C 1
ATOM 1376 O O . GLN A 1 176 ? -15.766 5.562 15.238 1.00 92.25 176 GLN A O 1
ATOM 1381 N N . ALA A 1 177 ? -13.556 5.880 15.507 1.00 93.56 177 ALA A N 1
ATOM 1382 C CA . ALA A 1 177 ? -13.614 7.337 15.526 1.00 93.56 177 ALA A CA 1
ATOM 1383 C C . ALA A 1 177 ? -14.017 7.947 14.170 1.00 93.56 177 ALA A C 1
ATOM 1385 O O . ALA A 1 177 ? -13.626 7.481 13.099 1.00 93.56 177 ALA A O 1
ATOM 1386 N N . ALA A 1 178 ? -14.788 9.040 14.217 1.00 90.62 178 ALA A N 1
ATOM 1387 C CA . ALA A 1 178 ? -15.351 9.682 13.021 1.00 90.62 178 ALA A CA 1
ATOM 1388 C C . ALA A 1 178 ? -14.304 10.367 12.129 1.00 90.62 178 ALA A C 1
ATOM 1390 O O . ALA A 1 178 ? -14.496 10.474 10.921 1.00 90.62 178 ALA A O 1
ATOM 1391 N N . ASP A 1 179 ? -13.238 10.881 12.738 1.00 93.94 179 ASP A N 1
ATOM 1392 C CA . ASP A 1 179 ? -12.231 11.743 12.117 1.00 93.94 179 ASP A CA 1
ATOM 1393 C C . ASP A 1 179 ? -10.898 11.026 11.852 1.00 93.94 179 ASP A C 1
ATOM 1395 O O . ASP A 1 179 ? -10.007 11.601 11.230 1.00 93.94 179 ASP A O 1
ATOM 1399 N N . SER A 1 180 ? -10.765 9.761 12.268 1.00 94.31 180 SER A N 1
ATOM 1400 C CA . SER A 1 180 ? -9.524 8.982 12.167 1.00 94.31 180 SER A CA 1
ATOM 1401 C C . SER A 1 180 ? -8.992 8.887 10.734 1.00 94.31 180 SER A C 1
ATOM 1403 O O . SER A 1 180 ? -7.825 9.178 10.488 1.00 94.31 180 SER A O 1
ATOM 1405 N N . LEU A 1 181 ? -9.861 8.603 9.756 1.00 92.12 181 LEU A N 1
ATOM 1406 C CA . LEU A 1 181 ? -9.473 8.584 8.339 1.00 92.12 181 LEU A CA 1
ATOM 1407 C C . LEU A 1 181 ? -8.977 9.949 7.837 1.00 92.12 181 LEU A C 1
ATOM 1409 O O . LEU A 1 181 ? -8.058 10.002 7.023 1.00 92.12 181 LEU A O 1
ATOM 1413 N N . GLY A 1 182 ? -9.544 11.054 8.330 1.00 93.56 182 GLY A N 1
ATOM 1414 C CA . GLY A 1 182 ? -9.061 12.396 7.993 1.00 93.56 182 GLY A CA 1
ATOM 1415 C C . GLY A 1 182 ? -7.630 12.620 8.485 1.00 93.56 182 GLY A C 1
ATOM 1416 O O . GLY A 1 182 ? -6.786 13.119 7.740 1.00 93.56 182 GLY A O 1
ATOM 1417 N N . TRP A 1 183 ? -7.339 12.169 9.707 1.00 96.00 183 TRP A N 1
ATOM 1418 C CA . TRP A 1 183 ? -5.996 12.217 10.280 1.00 96.00 183 TRP A CA 1
ATOM 1419 C C . TRP A 1 183 ? -4.997 11.344 9.521 1.00 96.00 183 TRP A C 1
ATOM 1421 O O . TRP A 1 183 ? -3.891 11.804 9.260 1.00 96.00 183 TRP A O 1
ATOM 1431 N N . VAL A 1 184 ? -5.384 10.132 9.104 1.00 95.81 184 VAL A N 1
ATOM 1432 C CA . VAL A 1 184 ? -4.532 9.249 8.283 1.00 95.81 184 VAL A CA 1
ATOM 1433 C C . VAL A 1 184 ? -4.018 9.981 7.046 1.00 95.81 184 VAL A C 1
ATOM 1435 O O . VAL A 1 184 ? -2.812 9.996 6.805 1.00 95.81 184 VAL A O 1
ATOM 1438 N N . TYR A 1 185 ? -4.908 10.628 6.288 1.00 94.31 185 TYR A N 1
ATOM 1439 C CA . TYR A 1 185 ? -4.508 11.354 5.082 1.00 94.31 185 TYR A CA 1
ATOM 1440 C C . TYR A 1 185 ? -3.612 12.550 5.389 1.00 94.31 185 TYR A C 1
ATOM 1442 O O . TYR A 1 185 ? -2.622 12.764 4.690 1.00 94.31 185 TYR A O 1
ATOM 1450 N N . GLN A 1 186 ? -3.925 13.299 6.448 1.00 95.00 186 GLN A N 1
ATOM 1451 C CA . GLN A 1 186 ? -3.100 14.423 6.872 1.00 95.00 186 GLN A CA 1
ATOM 1452 C C . GLN A 1 186 ? -1.684 13.971 7.255 1.00 95.00 186 GLN A C 1
ATOM 1454 O O . GLN A 1 186 ? -0.713 14.597 6.842 1.00 95.00 186 GLN A O 1
ATOM 1459 N N . TYR A 1 187 ? -1.554 12.891 8.026 1.00 96.50 187 TYR A N 1
ATOM 1460 C CA . TYR A 1 187 ? -0.257 12.390 8.485 1.00 96.50 187 TYR A CA 1
ATOM 1461 C C . TYR A 1 187 ? 0.539 11.713 7.374 1.00 96.50 187 TYR A C 1
ATOM 1463 O O . TYR A 1 187 ? 1.762 11.796 7.375 1.00 96.50 187 TYR A O 1
ATOM 1471 N N . TRP A 1 188 ? -0.128 11.086 6.402 1.00 95.88 188 TRP A N 1
ATOM 1472 C CA . TRP A 1 188 ? 0.562 10.529 5.242 1.00 95.88 188 TRP A CA 1
ATOM 1473 C C . TRP A 1 188 ? 1.239 11.619 4.404 1.00 95.88 188 TRP A C 1
ATOM 1475 O O . TRP A 1 188 ? 2.314 11.390 3.861 1.00 95.88 188 TRP A O 1
ATOM 1485 N N . GLN A 1 189 ? 0.622 12.799 4.301 1.00 90.62 189 GLN A N 1
ATOM 1486 C CA . GLN A 1 189 ? 1.129 13.933 3.519 1.00 90.62 189 GLN A CA 1
ATOM 1487 C C . GLN A 1 189 ? 2.136 14.821 4.268 1.00 90.62 189 GLN A C 1
ATOM 1489 O O . GLN A 1 189 ? 2.665 15.753 3.659 1.00 90.62 189 GLN A O 1
ATOM 1494 N N . ALA A 1 190 ? 2.357 14.567 5.562 1.00 84.00 190 ALA A N 1
ATOM 1495 C CA . ALA A 1 190 ? 3.243 15.357 6.414 1.00 84.00 190 ALA A CA 1
ATOM 1496 C C . ALA A 1 190 ? 4.738 15.147 6.111 1.00 84.00 190 ALA A C 1
ATOM 1498 O O . ALA A 1 190 ? 5.095 14.186 5.378 1.00 84.00 190 ALA A O 1
#

Secondary structure (DSSP, 8-state):
-PPPPPHHHHHHHHHHHHHHHHHHHHHHHHHHHHTTSSSSS--TT--HHHHHHHHHHHHHHHHHT--B-TTS-B--HHHHHHHHHHHHHHHHHHHHHHHTT--BSSSS-B--HHHHHHHTTTTT-SSHHHHHHHHHHHH-TTTS-TT-TTTTS---HHHHHHHHHHHHTS-THHHH-SSHHHHHHHHHT-

Foldseek 3Di:
DFAADDPVLLVLLLVLLLVLLVLLLVLLVVLLVQLCLQPQDGDPPDDPVSVVLSVVLNVVQVVQPWDADPSRGTGCNSVSSVLSVLLLVLLLLLVLCQLVQNLDPDPVDGDHLVVLQVCQVVVVHPGSSRSSSVSSCVVCCVVHPPPDSSPVRDGDPVSVVVSVVSSVPRDSSLSRHPCNVVSSVVSNVD

Sequence (190 aa):
MRQALDKKLRKQLENTVIKAREIAEQAAAEALARLSVGDASAASYLDADQRALRNRLRAHGRQLGDLRSSNGQQETGRLCSEVAYEHWHRMLFARFLEQNHLLMYDPHTALTLDECQELAADEGCADGWELAGKLAAKMLPQVFRADSPALAVTLAFNHVRELEKLIAGLDPDTFQAADSLGWVYQYWQA